Protein AF-A0A1Y1SBB7-F1 (afdb_monomer)

Organism: NCBI:txid1317117

Nearest PDB structures (foldseek):
  7nfu-assembly1_A  TM=7.975E-01  e=2.045E-17  Geobacillus thermoleovorans CCB_US3_UF5
  7nfu-assembly2_B  TM=8.305E-01  e=7.836E-17  Geobacillus thermoleovorans CCB_US3_UF5
  6t1f-assembly2_D  TM=8.561E-01  e=1.496E-16  Caulobacter vibrioides NA1000
  7ng0-assembly1_A-2  TM=4.959E-01  e=1.631E-15  Geobacillus thermoleovorans CCB_US3_UF5
  7bm8-assembly1_B  TM=4.931E-01  e=1.080E-14  Caulobacter vibrioides NA1000

Foldseek 3Di:
DDDDDDDDDPDDQDWDWAFLVQEDEAPPDPDPDDDPVVLQVLLVVCLVPNDPDAFEWEDDDVSHIYGLDDVSNSSSCVVNVHRITTYGYDHDPPLRSLLSNLLVVLLDPPDQLQNNLVSLVCNCPVNVDDLCRSCVSNVHDSVSNVLSVLLPVAAPQLVVCSVVVLDPSLLSSLLSLDDNVCSNVLSVVCSVVVDDSVVSNVVSVVVPPDPPDDPPDPPVVLVVVVVVVLVVLCVQLVFDWDWAAPDSVDTDIDTDDDDPVSVVSSVVSVD

Secondary structure (DSSP, 8-state):
--------------EEEEEGGGEEPPTT---S---HHHHHHHHHHHHHH--SSPEEEEEEETTEEEEEE-HHHHHHHHHTT-SEEEEEE----HHHHHHHHHHHHHTSTT--HHHHHHHHHHHHHTT---HHHHHHHTTS-HHHHHHHHHHTTS-HHHHHHHHTTSS-HHHHHHHTTS-GGGHHHHHHHHHHTT--HHHHHHHHHHHHS-------SSHHHHHHHHHHHHHHHHHHHTSEEEEEESSSS-EEEEEE-SSHHHHHHHHHHH-

pLDDT: mean 80.1, std 15.2, range [33.97, 95.88]

Mean predicted aligned error: 16.63 Å

InterPro domains:
  IPR003115 ParB-like, N-terminal domain [PF02195] (8-106)
  IPR003115 ParB-like, N-terminal domain [SM00470] (16-106)
  IPR004437 ParB/RepB/Spo0J partition protein [TIGR00180] (13-179)
  IPR036086 ParB/Sulfiredoxin superfamily [SSF110849] (16-108)
  IPR041468 ParB/Spo0J, HTH domain [PF17762] (109-208)
  IPR050336 Chromosome-partitioning and nucleoid occlusion protein [PTHR33375] (10-270)
  IPR057240 ParB, C-terminal dimerisation domain [PF23552] (231-271)

Radius of gyration: 33.69 Å; Cα contacts (8 Å, |Δi|>4): 314; chains: 1; bounding box: 88×54×83 Å

Sequence (271 aa):
MLGDVPAQAEADEQVRRLPLDQIQPGRYQPRTEMDEEALQELAASIKSQGVVQPVVVRPLAEDSYELVAGERRWRASRLAGMADIPALVRDLPDQTVLAVGLIENIQREGLNPLDEAQALRRLIDECGLTHEQCAEAVGRSRASVTNLLRLVNLHADVQTLVREGELEMGHARALLGLPVDLQPGAAEKIRAQALNVRQTEALVRQMNAPSAPKAELKTAEIDDRLQIARDRLAERIKAKVVLKPRDEERGSLVIQYTTAAELQAIFERLG

Solvent-accessible surface area (backbone atoms only — not comparable to full-atom values): 15845 Å² total; per-residue (Å²): 138,84,79,83,75,81,89,78,77,92,68,66,87,49,74,41,76,41,51,54,87,34,49,42,82,45,97,83,68,92,72,90,78,73,67,63,64,70,39,50,55,49,10,55,48,33,62,74,73,46,76,87,72,61,29,37,28,24,77,76,53,92,83,30,30,36,39,53,45,49,66,71,60,54,52,18,38,56,74,42,65,50,69,56,42,51,27,34,52,42,93,62,58,71,45,55,42,51,40,53,41,48,44,57,61,60,72,43,86,85,67,51,67,62,60,44,15,50,50,54,46,45,40,31,74,70,47,66,40,51,67,58,57,48,11,60,72,69,75,48,52,48,68,57,49,53,58,33,46,53,55,72,72,48,39,69,69,49,49,50,37,41,72,74,58,76,35,54,72,61,42,56,60,36,44,68,75,46,61,58,88,53,31,53,67,50,48,51,50,37,56,79,66,68,52,51,50,71,56,41,42,50,50,44,51,60,69,66,44,70,86,64,68,76,89,79,76,73,55,67,76,54,46,53,55,51,48,54,52,45,51,54,48,22,63,68,44,71,40,56,63,43,81,45,74,77,54,100,90,44,66,47,79,47,78,55,71,91,44,75,68,52,47,51,54,33,49,69,60,72,108

Structure (mmCIF, N/CA/C/O backbone):
data_AF-A0A1Y1SBB7-F1
#
_entry.id   AF-A0A1Y1SBB7-F1
#
loop_
_atom_site.group_PDB
_atom_site.id
_atom_site.type_symbol
_atom_site.label_atom_id
_atom_site.label_alt_id
_atom_site.label_comp_id
_atom_site.label_asym_id
_atom_site.label_entity_id
_atom_site.label_seq_id
_atom_site.pdbx_PDB_ins_code
_atom_site.Cartn_x
_atom_site.Cartn_y
_atom_site.Cartn_z
_atom_site.occupancy
_atom_site.B_iso_or_equiv
_atom_site.auth_seq_id
_atom_site.auth_comp_id
_atom_site.auth_asym_id
_atom_site.auth_atom_id
_atom_site.pdbx_PDB_model_num
ATOM 1 N N . MET A 1 1 ? -15.098 37.417 1.120 1.00 35.09 1 MET A N 1
ATOM 2 C CA . MET A 1 1 ? -16.124 36.792 1.975 1.00 35.09 1 MET A CA 1
ATOM 3 C C . MET A 1 1 ? -15.800 35.311 2.037 1.00 35.09 1 MET A C 1
ATOM 5 O O . MET A 1 1 ? -16.139 34.588 1.113 1.00 35.09 1 MET A O 1
ATOM 9 N N . LEU A 1 2 ? -14.997 34.913 3.025 1.00 39.56 2 LEU A N 1
ATOM 10 C CA . LEU A 1 2 ? -14.633 33.517 3.275 1.00 39.56 2 LEU A CA 1
ATOM 11 C C . LEU A 1 2 ? -15.683 32.979 4.246 1.00 39.56 2 LEU A C 1
ATOM 13 O O . LEU A 1 2 ? -15.858 33.555 5.315 1.00 39.56 2 LEU A O 1
ATOM 17 N N . GLY A 1 3 ? -16.452 31.993 3.792 1.00 33.97 3 GLY A N 1
ATOM 18 C CA . GLY A 1 3 ? -17.554 31.411 4.546 1.00 33.97 3 GLY A CA 1
ATOM 19 C C . GLY A 1 3 ? -17.052 30.596 5.730 1.00 33.97 3 GLY A C 1
ATOM 20 O O . GLY A 1 3 ? -16.085 29.846 5.599 1.00 33.97 3 GLY A O 1
ATOM 21 N N . ASP A 1 4 ? -17.739 30.780 6.855 1.00 43.56 4 ASP A N 1
ATOM 22 C CA . ASP A 1 4 ? -17.687 29.953 8.055 1.00 43.56 4 ASP A CA 1
ATOM 23 C C . ASP A 1 4 ? -17.671 28.464 7.707 1.00 43.56 4 ASP A C 1
ATOM 25 O O . ASP A 1 4 ? -18.592 27.940 7.075 1.00 43.56 4 ASP A O 1
ATOM 29 N N . VAL A 1 5 ? -16.638 27.775 8.181 1.00 40.03 5 VAL A N 1
ATOM 30 C CA . VAL A 1 5 ? -16.691 26.329 8.382 1.00 40.03 5 VAL A CA 1
ATOM 31 C C . VAL A 1 5 ? -17.414 26.131 9.717 1.00 40.03 5 VAL A C 1
ATOM 33 O O . VAL A 1 5 ? -16.949 26.677 10.720 1.00 40.03 5 VAL A O 1
ATOM 36 N N . PRO A 1 6 ? -18.555 25.423 9.776 1.00 40.53 6 PRO A N 1
ATOM 37 C CA . PRO A 1 6 ? -19.270 25.263 11.029 1.00 40.53 6 PRO A CA 1
ATOM 38 C C . PRO A 1 6 ? -18.415 24.443 11.999 1.00 40.53 6 PRO A C 1
ATOM 40 O O . PRO A 1 6 ? -18.075 23.291 11.736 1.00 40.53 6 PRO A O 1
ATOM 43 N N . ALA A 1 7 ? -18.089 25.055 13.135 1.00 46.66 7 ALA A N 1
ATOM 44 C CA . ALA A 1 7 ? -17.667 24.359 14.336 1.00 46.66 7 ALA A CA 1
ATOM 45 C C . ALA A 1 7 ? -18.816 23.442 14.781 1.00 46.66 7 ALA A C 1
ATOM 47 O O . ALA A 1 7 ? -19.842 23.925 15.261 1.00 46.66 7 ALA A O 1
ATOM 48 N N . GLN A 1 8 ? -18.682 22.131 14.587 1.00 36.28 8 GLN A N 1
ATOM 49 C CA . GLN A 1 8 ? -19.639 21.162 15.114 1.00 36.28 8 GLN A CA 1
ATOM 50 C C . GLN A 1 8 ? -18.932 20.024 15.854 1.00 36.28 8 GLN A C 1
ATOM 52 O O . GLN A 1 8 ? -18.204 19.232 15.266 1.00 36.28 8 GLN A O 1
ATOM 57 N N . ALA A 1 9 ? -19.257 19.993 17.151 1.00 35.66 9 ALA A N 1
ATOM 58 C CA . ALA A 1 9 ? -19.195 18.905 18.120 1.00 35.66 9 ALA A CA 1
ATOM 59 C C . ALA A 1 9 ? -17.808 18.416 18.578 1.00 35.66 9 ALA A C 1
ATOM 61 O O . ALA A 1 9 ? -17.312 17.377 18.152 1.00 35.66 9 ALA A O 1
ATOM 62 N N . GLU A 1 10 ? -17.277 19.087 19.605 1.00 36.16 10 GLU A N 1
ATOM 63 C CA . GLU A 1 10 ? -16.542 18.416 20.686 1.00 36.16 10 GLU A CA 1
ATOM 64 C C . GLU A 1 10 ? -17.502 17.430 21.384 1.00 36.16 10 GLU A C 1
ATOM 66 O O . GLU A 1 10 ? -18.104 17.732 22.413 1.00 36.16 10 GLU A O 1
ATOM 71 N N . ALA A 1 11 ? -17.742 16.267 20.777 1.00 43.78 11 ALA A N 1
ATOM 72 C CA . ALA A 1 11 ? -18.408 15.170 21.461 1.00 43.78 11 ALA A CA 1
ATOM 73 C C . ALA A 1 11 ? -17.429 14.620 22.506 1.00 43.78 11 ALA A C 1
ATOM 75 O O . ALA A 1 11 ? -16.408 14.041 22.143 1.00 43.78 11 ALA A O 1
ATOM 76 N N . ASP A 1 12 ? -17.738 14.880 23.780 1.00 46.00 12 ASP A N 1
ATOM 77 C CA . ASP A 1 12 ? -17.115 14.354 25.001 1.00 46.00 12 ASP A CA 1
ATOM 78 C C . ASP A 1 12 ? -16.175 13.153 24.755 1.00 46.00 12 ASP A C 1
ATOM 80 O O . ASP A 1 12 ? -16.624 12.013 24.609 1.00 46.00 12 ASP A O 1
ATOM 84 N N . GLU A 1 13 ? -14.857 13.382 24.776 1.00 57.31 13 GLU A N 1
ATOM 85 C CA . GLU A 1 13 ? -13.839 12.321 24.825 1.00 57.31 13 GLU A CA 1
ATOM 86 C C . GLU A 1 13 ? -13.813 11.653 26.214 1.00 57.31 13 GLU A C 1
ATOM 88 O O . GLU A 1 13 ? -12.794 11.587 26.901 1.00 57.31 13 GLU A O 1
ATOM 93 N N . GLN A 1 14 ? -14.963 11.164 26.672 1.00 73.00 14 GLN A N 1
ATOM 94 C CA . GLN A 1 14 ? -15.086 10.498 27.958 1.00 73.00 14 GLN A CA 1
ATOM 95 C C . GLN A 1 14 ? -14.746 9.019 27.813 1.00 73.00 14 GLN A C 1
ATOM 97 O O . GLN A 1 14 ? -15.431 8.253 27.131 1.00 73.00 14 GLN A O 1
ATOM 102 N N . VAL A 1 15 ? -13.698 8.598 28.518 1.00 84.19 15 VAL A N 1
ATOM 103 C CA . VAL A 1 15 ? -13.414 7.180 28.736 1.00 84.19 15 VAL A CA 1
ATOM 104 C C . VAL A 1 15 ? -14.499 6.613 29.654 1.00 84.19 15 VAL A C 1
ATOM 106 O O . VAL A 1 15 ? -14.629 7.022 30.807 1.00 84.19 15 VAL A O 1
ATOM 109 N N . ARG A 1 16 ? -15.278 5.658 29.146 1.00 90.38 16 ARG A N 1
ATOM 110 C CA . ARG A 1 16 ? -16.325 4.934 29.877 1.00 90.38 16 ARG A CA 1
ATOM 111 C C . ARG A 1 16 ? -15.948 3.466 29.993 1.00 90.38 16 ARG A C 1
ATOM 113 O O . ARG A 1 16 ? -15.270 2.921 29.131 1.00 90.38 16 ARG A O 1
ATOM 120 N N . ARG A 1 17 ? -16.374 2.802 31.063 1.00 91.38 17 ARG A N 1
ATOM 121 C CA . ARG A 1 17 ? -16.235 1.344 31.186 1.00 91.38 17 ARG A CA 1
ATOM 122 C C . ARG A 1 17 ? -17.486 0.711 30.598 1.00 91.38 17 ARG A C 1
ATOM 124 O O . ARG A 1 17 ? -18.579 0.976 31.086 1.00 91.38 17 ARG A O 1
ATOM 131 N N . LEU A 1 18 ? -17.315 -0.064 29.533 1.00 91.25 18 LEU A N 1
ATOM 132 C CA . LEU A 1 18 ? -18.414 -0.705 28.820 1.00 91.25 18 LEU A CA 1
ATOM 133 C C . LEU A 1 18 ? -18.363 -2.221 29.027 1.00 91.25 18 LEU A C 1
ATOM 135 O O . LEU A 1 18 ? -17.269 -2.794 28.942 1.00 91.25 18 LEU A O 1
ATOM 139 N N . PRO A 1 19 ? -19.507 -2.884 29.275 1.00 93.00 19 PRO A N 1
ATOM 140 C CA . PRO A 1 19 ? -19.591 -4.337 29.271 1.00 93.00 19 PRO A CA 1
ATOM 141 C C . PRO A 1 19 ? -19.083 -4.912 27.948 1.00 93.00 19 PRO A C 1
ATOM 143 O O . PRO A 1 19 ? -19.431 -4.421 26.873 1.00 93.00 19 PRO A O 1
ATOM 146 N N . LEU A 1 20 ? -18.288 -5.981 28.011 1.00 89.69 20 LEU A N 1
ATOM 147 C CA . LEU A 1 20 ? -17.738 -6.600 26.797 1.00 89.69 20 LEU A CA 1
ATOM 148 C C . LEU A 1 20 ? -18.823 -7.133 25.855 1.00 89.69 20 LEU A C 1
ATOM 150 O O . LEU A 1 20 ? -18.595 -7.184 24.649 1.00 89.69 20 LEU A O 1
ATOM 154 N N . ASP A 1 21 ? -19.986 -7.501 26.394 1.00 89.56 21 ASP A N 1
ATOM 155 C CA . ASP A 1 21 ? -21.113 -8.051 25.634 1.00 89.56 21 ASP A CA 1
ATOM 156 C C . ASP A 1 21 ? -21.900 -6.990 24.856 1.00 89.56 21 ASP A C 1
ATOM 158 O O . ASP A 1 21 ? -22.640 -7.329 23.937 1.00 89.56 21 ASP A O 1
ATOM 162 N N . GLN A 1 22 ? -21.708 -5.709 25.183 1.00 91.00 22 GLN A N 1
ATOM 163 C CA . GLN A 1 22 ? -22.279 -4.586 24.437 1.00 91.00 22 GLN A CA 1
ATOM 164 C C . GLN A 1 22 ? -21.398 -4.156 23.255 1.00 91.00 22 GLN A C 1
ATOM 166 O O . GLN A 1 22 ? -21.822 -3.339 22.439 1.00 91.00 22 GLN A O 1
ATOM 171 N N . ILE A 1 23 ? -20.171 -4.683 23.153 1.00 89.50 23 ILE A N 1
ATOM 172 C CA . ILE A 1 23 ? -19.207 -4.332 22.107 1.00 89.50 23 ILE A CA 1
ATOM 173 C C . ILE A 1 23 ? -19.151 -5.457 21.075 1.00 89.50 23 ILE A C 1
ATOM 175 O O . ILE A 1 23 ? -18.755 -6.582 21.385 1.00 89.50 23 ILE A O 1
ATOM 179 N N . GLN A 1 24 ? -19.480 -5.132 19.828 1.00 87.31 24 GLN A N 1
ATOM 180 C CA . GLN A 1 24 ? -19.329 -6.037 18.693 1.00 87.31 24 GLN A CA 1
ATOM 181 C C . GLN A 1 24 ? -18.073 -5.714 17.867 1.00 87.31 24 GLN A C 1
ATOM 183 O O . GLN A 1 24 ? -17.687 -4.544 17.764 1.00 87.31 24 GLN A O 1
ATOM 188 N N . PRO A 1 25 ? -17.423 -6.727 17.266 1.00 82.25 25 PRO A N 1
ATOM 189 C CA . PRO A 1 25 ? -16.260 -6.512 16.413 1.00 82.25 25 PRO A CA 1
ATOM 190 C C . PRO A 1 25 ? -16.637 -5.700 15.169 1.00 82.25 25 PRO A C 1
ATOM 192 O O . PRO A 1 25 ? -17.723 -5.861 14.609 1.00 82.25 25 PRO A O 1
ATOM 195 N N . GLY A 1 26 ? -15.722 -4.835 14.731 1.00 73.75 26 GLY A N 1
ATOM 196 C CA . GLY A 1 26 ? -15.927 -3.995 13.555 1.00 73.75 26 GLY A CA 1
ATOM 197 C C . GLY A 1 26 ? -16.027 -4.805 12.260 1.00 73.75 26 GLY A C 1
ATOM 198 O O . GLY A 1 26 ? -15.325 -5.801 12.070 1.00 73.75 26 GLY A O 1
ATOM 199 N N . ARG A 1 27 ? -16.868 -4.342 11.328 1.00 63.91 27 ARG A N 1
ATOM 200 C CA . ARG A 1 27 ? -17.178 -5.049 10.065 1.00 63.91 27 ARG A CA 1
ATOM 201 C C . ARG A 1 27 ? -15.986 -5.193 9.097 1.00 63.91 27 ARG A C 1
ATOM 203 O O . ARG A 1 27 ? -16.053 -5.986 8.162 1.00 63.91 27 ARG A O 1
ATOM 210 N N . TYR A 1 28 ? -14.898 -4.449 9.317 1.00 55.97 28 TYR A N 1
ATOM 211 C CA . TYR A 1 28 ? -13.777 -4.280 8.378 1.00 55.97 28 TYR A CA 1
ATOM 212 C C . TYR A 1 28 ? -12.409 -4.705 8.932 1.00 55.97 28 TYR A C 1
ATOM 214 O O . TYR A 1 28 ? -11.399 -4.059 8.657 1.00 55.97 28 TYR A O 1
ATOM 222 N N . GLN A 1 29 ? -12.340 -5.791 9.704 1.00 53.28 29 GLN A N 1
ATOM 223 C CA . GLN A 1 29 ? -11.069 -6.267 10.262 1.00 53.28 29 GLN A CA 1
ATOM 224 C C . GLN A 1 29 ? -10.735 -7.691 9.791 1.00 53.28 29 GLN A C 1
ATOM 226 O O . GLN A 1 29 ? -11.108 -8.667 10.446 1.00 53.28 29 GLN A O 1
ATOM 231 N N . PRO A 1 30 ? -10.018 -7.840 8.659 1.00 47.09 30 PRO A N 1
ATOM 232 C CA . PRO A 1 30 ? -9.582 -9.133 8.157 1.00 47.09 30 PRO A CA 1
ATOM 233 C C . PRO A 1 30 ? -8.386 -9.599 8.989 1.00 47.09 30 PRO A C 1
ATOM 235 O O . PRO A 1 30 ? -7.230 -9.347 8.660 1.00 47.09 30 PRO A O 1
ATOM 238 N N . ARG A 1 31 ? -8.644 -10.245 10.122 1.00 56.34 31 ARG A N 1
ATOM 239 C CA . ARG A 1 31 ? -7.612 -11.012 10.821 1.00 56.34 31 ARG A CA 1
ATOM 240 C C . ARG A 1 31 ? -7.855 -12.481 10.585 1.00 56.34 31 ARG A C 1
ATOM 242 O O . ARG A 1 31 ? -8.685 -13.082 11.258 1.00 56.34 31 ARG A O 1
ATOM 249 N N . THR A 1 32 ? -7.117 -13.023 9.627 1.00 48.56 32 THR A N 1
ATOM 250 C CA . THR A 1 32 ? -7.138 -14.455 9.338 1.00 48.56 32 THR A CA 1
ATOM 251 C C . THR A 1 32 ? -6.160 -15.220 10.228 1.00 48.56 32 THR A C 1
ATOM 253 O O . THR A 1 32 ? -6.435 -16.367 10.539 1.00 48.56 32 THR A O 1
ATOM 256 N N . GLU A 1 33 ? -5.097 -14.597 10.750 1.00 51.91 33 GLU A N 1
ATOM 257 C CA . GLU A 1 33 ? -4.168 -15.265 11.672 1.00 51.91 33 GLU A CA 1
ATOM 258 C C . GLU A 1 33 ? -3.696 -14.275 12.745 1.00 51.91 33 GLU A C 1
ATOM 260 O O . GLU A 1 33 ? -2.944 -13.336 12.485 1.00 51.91 33 GLU A O 1
ATOM 265 N N . MET A 1 34 ? -4.220 -14.422 13.962 1.00 62.31 34 MET A N 1
ATOM 266 C CA . MET A 1 34 ? -3.624 -13.806 15.143 1.00 62.31 34 MET A CA 1
ATOM 267 C C . MET A 1 34 ? -2.727 -14.842 15.795 1.00 62.31 34 MET A C 1
ATOM 269 O O . MET A 1 34 ? -3.156 -15.971 15.993 1.00 62.31 34 MET A O 1
ATOM 273 N N . ASP A 1 35 ? -1.518 -14.432 16.160 1.00 71.25 35 ASP A N 1
ATOM 274 C CA . ASP A 1 35 ? -0.647 -15.225 17.017 1.00 71.25 35 ASP A CA 1
ATOM 275 C C . ASP A 1 35 ? -1.328 -15.441 18.381 1.00 71.25 35 ASP A C 1
ATOM 277 O O . ASP A 1 35 ? -1.515 -14.497 19.163 1.00 71.25 35 ASP A O 1
ATOM 281 N N . GLU A 1 36 ? -1.774 -16.677 18.605 1.00 79.25 36 GLU A N 1
ATOM 282 C CA . GLU A 1 36 ? -2.506 -17.124 19.789 1.00 79.25 36 GLU A CA 1
ATOM 283 C C . GLU A 1 36 ? -1.653 -16.958 21.059 1.00 79.25 36 GLU A C 1
ATOM 285 O O . GLU A 1 36 ? -2.173 -16.604 22.118 1.00 79.25 36 GLU A O 1
ATOM 290 N N . GLU A 1 37 ? -0.333 -17.131 20.947 1.00 82.88 37 GLU A N 1
ATOM 291 C CA . GLU A 1 37 ? 0.609 -17.072 22.067 1.00 82.88 37 GLU A CA 1
ATOM 292 C C . GLU A 1 37 ? 0.742 -15.626 22.573 1.00 82.88 37 GLU A C 1
ATOM 294 O O . GLU A 1 37 ? 0.481 -15.331 23.744 1.00 82.88 37 GLU A O 1
ATOM 299 N N . ALA A 1 38 ? 0.967 -14.681 21.655 1.00 81.75 38 ALA A N 1
ATOM 300 C CA . ALA A 1 38 ? 1.007 -13.248 21.959 1.00 81.75 38 ALA A CA 1
ATOM 301 C C . ALA A 1 38 ? -0.341 -12.688 22.462 1.00 81.75 38 ALA A C 1
ATOM 303 O O . ALA A 1 38 ? -0.396 -11.619 23.084 1.00 81.75 38 ALA A O 1
ATOM 3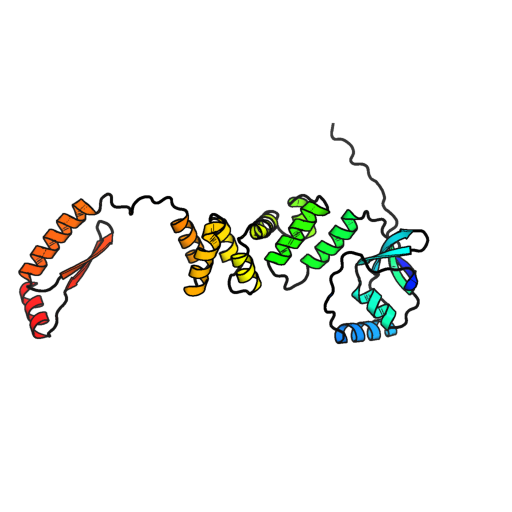04 N N . LEU A 1 39 ? -1.457 -13.356 22.153 1.00 85.00 39 LEU A N 1
ATOM 305 C CA . LEU A 1 39 ? -2.773 -12.994 22.677 1.00 85.00 39 LEU A CA 1
ATOM 306 C C . LEU A 1 39 ? -2.959 -13.483 24.122 1.00 85.00 39 LEU A C 1
ATOM 308 O O . LEU A 1 39 ? -3.500 -12.735 24.941 1.00 85.00 39 LEU A O 1
ATOM 312 N N . GLN A 1 40 ? -2.486 -14.691 24.448 1.00 86.94 40 GLN A N 1
ATOM 313 C CA . GLN A 1 40 ? -2.526 -15.228 25.810 1.00 86.94 40 GLN A CA 1
ATOM 314 C C . GLN A 1 40 ? -1.645 -14.434 26.777 1.00 86.94 40 GLN A C 1
ATOM 316 O O . GLN A 1 40 ? -2.091 -14.122 27.884 1.00 86.94 40 GLN A O 1
ATOM 321 N N . GLU A 1 41 ? -0.444 -14.027 26.359 1.00 87.50 41 GLU A N 1
ATOM 322 C CA . GLU A 1 41 ? 0.419 -13.155 27.168 1.00 87.50 41 GLU A CA 1
ATOM 323 C C . GLU A 1 41 ? -0.269 -11.823 27.499 1.00 87.50 41 GLU A C 1
ATOM 325 O O . GLU A 1 41 ? -0.278 -11.374 28.650 1.00 87.50 41 GLU A O 1
ATOM 330 N N . LEU A 1 42 ? -0.916 -11.207 26.501 1.00 86.19 42 LEU A N 1
ATOM 331 C CA . LEU A 1 42 ? -1.659 -9.966 26.701 1.00 86.19 42 LEU A CA 1
ATOM 332 C C . LEU A 1 42 ? -2.852 -10.168 27.646 1.00 86.19 42 LEU A C 1
ATOM 334 O O . LEU A 1 42 ? -3.111 -9.310 28.487 1.00 86.19 42 LEU A O 1
ATOM 338 N N . ALA A 1 43 ? -3.562 -11.294 27.544 1.00 90.19 43 ALA A N 1
ATOM 339 C CA . ALA A 1 43 ? -4.663 -11.623 28.446 1.00 90.19 43 ALA A CA 1
ATOM 340 C C . ALA A 1 43 ? -4.179 -11.803 29.896 1.00 90.19 43 ALA A C 1
ATOM 342 O O . ALA A 1 43 ? -4.800 -11.275 30.820 1.00 90.19 43 ALA A O 1
ATOM 343 N N . ALA A 1 44 ? -3.045 -12.480 30.105 1.00 89.38 44 ALA A N 1
ATOM 344 C CA . ALA A 1 44 ? -2.431 -12.626 31.424 1.00 89.38 44 ALA A CA 1
ATOM 345 C C . ALA A 1 44 ? -2.035 -11.264 32.021 1.00 89.38 44 ALA A C 1
ATOM 347 O O . ALA A 1 44 ? -2.336 -10.982 33.184 1.00 89.38 44 ALA A O 1
ATOM 348 N N . SER A 1 45 ? -1.442 -10.387 31.204 1.00 90.31 45 SER A N 1
ATOM 349 C CA . SER A 1 45 ? -1.108 -9.015 31.599 1.00 90.31 45 SER A CA 1
ATOM 350 C C . SER A 1 45 ? -2.356 -8.213 31.991 1.00 90.31 45 SER A C 1
ATOM 352 O O . SER A 1 45 ? -2.426 -7.695 33.109 1.00 90.31 45 SER A O 1
ATOM 354 N N . ILE A 1 46 ? -3.394 -8.210 31.145 1.00 90.50 46 ILE A N 1
ATOM 355 C CA . ILE A 1 46 ? -4.668 -7.517 31.402 1.00 90.50 46 ILE A CA 1
ATOM 356 C C . ILE A 1 46 ? -5.346 -8.030 32.673 1.00 90.50 46 ILE A C 1
ATOM 358 O O . ILE A 1 46 ? -5.891 -7.238 33.435 1.00 90.50 46 ILE A O 1
ATOM 362 N N . LYS A 1 47 ? -5.284 -9.334 32.950 1.00 89.50 47 LYS A N 1
ATOM 363 C CA . LYS A 1 47 ? -5.843 -9.903 34.182 1.00 89.50 47 LYS A CA 1
ATOM 364 C C . LYS A 1 47 ? -5.162 -9.359 35.442 1.00 89.50 47 LYS A C 1
ATOM 366 O O . LYS A 1 47 ? -5.805 -9.246 36.481 1.00 89.50 47 LYS A O 1
ATOM 371 N N . SER A 1 48 ? -3.870 -9.039 35.356 1.00 86.62 48 SER A N 1
ATOM 372 C CA . SER A 1 48 ? -3.068 -8.562 36.489 1.00 86.62 48 SER A CA 1
ATOM 373 C C . SER A 1 48 ? -3.099 -7.042 36.684 1.00 86.62 48 SER A C 1
ATOM 375 O O . SER A 1 48 ? -3.114 -6.578 37.821 1.00 86.62 48 SER A O 1
ATOM 377 N N . GLN A 1 49 ? -3.113 -6.266 35.596 1.00 86.12 49 GLN A N 1
ATOM 378 C CA . GLN A 1 49 ? -2.951 -4.804 35.624 1.00 86.12 49 GLN A CA 1
ATOM 379 C C . GLN A 1 49 ? -4.165 -4.044 35.073 1.00 86.12 49 GLN A C 1
ATOM 381 O O . GLN A 1 49 ? -4.216 -2.818 35.143 1.00 86.12 49 GLN A O 1
ATOM 386 N N . GLY A 1 50 ? -5.155 -4.756 34.535 1.00 85.94 50 GLY A N 1
ATOM 387 C CA . GLY A 1 50 ? -6.246 -4.163 33.776 1.00 85.94 50 GLY A CA 1
ATOM 388 C C . GLY A 1 50 ? -5.800 -3.684 32.393 1.00 85.94 50 GLY A C 1
ATOM 389 O O . GLY A 1 50 ? -4.672 -3.887 31.944 1.00 85.94 50 GLY A O 1
ATOM 390 N N . VAL A 1 51 ? -6.723 -3.043 31.681 1.00 87.56 51 VAL A N 1
ATOM 391 C CA . VAL A 1 51 ? -6.451 -2.477 30.358 1.00 87.56 51 VAL A CA 1
ATOM 392 C C . VAL A 1 51 ? -5.951 -1.044 30.516 1.00 87.56 51 VAL A C 1
ATOM 394 O O . VAL A 1 51 ? -6.708 -0.164 30.911 1.00 87.56 51 VAL A O 1
ATOM 397 N N . VAL A 1 52 ? -4.680 -0.811 30.182 1.00 83.25 52 VAL A N 1
ATOM 398 C CA . VAL A 1 52 ? -4.023 0.499 30.348 1.00 83.25 52 VAL A CA 1
ATOM 399 C C . VAL A 1 52 ? -4.488 1.522 29.307 1.00 83.25 52 VAL A C 1
ATOM 401 O O . VAL A 1 52 ? -4.752 2.671 29.645 1.00 83.25 52 VAL A O 1
ATOM 404 N N . GLN A 1 53 ? -4.600 1.120 28.037 1.00 82.56 53 GLN A N 1
ATOM 405 C CA . GLN A 1 53 ? -5.096 1.994 26.969 1.00 82.56 53 GLN A CA 1
ATOM 406 C C . GLN A 1 53 ? -6.547 1.654 26.618 1.00 82.56 53 GLN A C 1
ATOM 408 O O . GLN A 1 53 ? -6.807 0.501 26.251 1.00 82.56 53 GLN A O 1
ATOM 413 N N . PRO A 1 54 ? -7.472 2.631 26.628 1.00 88.88 54 PRO A N 1
ATOM 414 C CA . PRO A 1 54 ? -8.867 2.394 26.280 1.00 88.88 54 PRO A CA 1
ATOM 415 C C . PRO A 1 54 ? -9.027 1.988 24.811 1.00 88.88 54 PRO A C 1
ATOM 417 O O . PRO A 1 54 ? -8.266 2.420 23.938 1.00 88.88 54 PRO A O 1
ATOM 420 N N . VAL A 1 55 ? -10.009 1.132 24.534 1.00 89.81 55 VAL A N 1
ATOM 421 C CA . VAL A 1 55 ? -10.415 0.802 23.157 1.00 89.81 55 VAL A CA 1
ATOM 422 C C . VAL A 1 55 ? -11.245 1.937 22.561 1.00 89.81 55 VAL A C 1
ATOM 424 O O . VAL A 1 55 ? -11.833 2.711 23.305 1.00 89.81 55 VAL A O 1
ATOM 427 N N . VAL A 1 56 ? -11.301 2.064 21.236 1.00 88.06 56 VAL A N 1
ATOM 428 C CA . VAL A 1 56 ? -12.150 3.080 20.591 1.00 88.06 56 VAL A CA 1
ATOM 429 C C . VAL A 1 56 ? -13.395 2.393 20.066 1.00 88.06 56 VAL A C 1
ATOM 431 O O . VAL A 1 56 ? -13.291 1.421 19.314 1.00 88.06 56 VAL A O 1
ATOM 434 N N . VAL A 1 57 ? -14.559 2.898 20.460 1.00 89.12 57 VAL A N 1
ATOM 435 C CA . VAL A 1 57 ? -15.855 2.378 20.029 1.00 89.12 57 VAL A CA 1
ATOM 436 C C . VAL A 1 57 ? -16.742 3.502 19.519 1.00 89.12 57 VAL A C 1
ATOM 438 O O . VAL A 1 57 ? -16.569 4.659 19.904 1.00 89.12 57 VAL A O 1
ATOM 441 N N . ARG A 1 58 ? -17.729 3.150 18.700 1.00 86.44 58 ARG A N 1
ATOM 442 C CA . ARG A 1 58 ? -18.817 4.054 18.325 1.00 86.44 58 ARG A CA 1
ATOM 443 C C . ARG A 1 58 ? -20.177 3.494 18.735 1.00 86.44 58 ARG A C 1
ATOM 445 O O . ARG A 1 58 ? -20.328 2.272 18.749 1.00 86.44 58 ARG A O 1
ATOM 452 N N . PRO A 1 59 ? -21.159 4.341 19.070 1.00 87.94 59 PRO A N 1
ATOM 453 C CA . PRO A 1 59 ? -22.522 3.885 19.317 1.00 87.94 59 PRO A CA 1
ATOM 454 C C . PRO A 1 59 ? -23.177 3.404 18.010 1.00 87.94 59 PRO A C 1
ATOM 456 O O . PRO A 1 59 ? -22.993 4.014 16.960 1.00 87.94 59 PRO A O 1
ATOM 459 N N . LEU A 1 60 ? -23.936 2.309 18.073 1.00 84.00 60 LEU A N 1
ATOM 460 C CA . LEU A 1 60 ? -24.773 1.808 16.971 1.00 84.00 60 LEU A CA 1
ATOM 461 C C . LEU A 1 60 ? -26.263 1.949 17.278 1.00 84.00 60 LEU A C 1
ATOM 463 O O . LEU A 1 60 ? -27.046 2.373 16.432 1.00 84.00 60 LEU A O 1
ATOM 467 N N . ALA A 1 61 ? -26.645 1.567 18.491 1.00 81.94 61 ALA A N 1
ATOM 468 C CA . ALA A 1 61 ? -27.994 1.647 19.029 1.00 81.94 61 ALA A CA 1
ATOM 469 C C . ALA A 1 61 ? -27.901 1.849 20.548 1.00 81.94 61 ALA A C 1
ATOM 471 O O . ALA A 1 61 ? -26.802 1.932 21.103 1.00 81.94 61 ALA A O 1
ATOM 472 N N . GLU A 1 62 ? -29.045 1.926 21.222 1.00 82.12 62 GLU A N 1
ATOM 473 C CA . GLU A 1 62 ? -29.096 1.972 22.685 1.00 82.12 62 GLU A CA 1
ATOM 474 C C . GLU A 1 62 ? -28.345 0.760 23.271 1.00 82.12 62 GLU A C 1
ATOM 476 O O . GLU A 1 62 ? -28.602 -0.381 22.886 1.00 82.12 62 GLU A O 1
ATOM 481 N N . ASP A 1 63 ? -27.349 1.024 24.123 1.00 83.75 63 ASP A N 1
ATOM 482 C CA . ASP A 1 63 ? -26.460 0.030 24.748 1.00 83.75 63 ASP A CA 1
ATOM 483 C C . ASP A 1 63 ? -25.717 -0.927 23.788 1.00 83.75 63 ASP A C 1
ATOM 485 O O . ASP A 1 63 ? -25.306 -2.020 24.185 1.00 83.75 63 ASP A O 1
ATOM 489 N N . SER A 1 64 ? -25.501 -0.529 22.528 1.00 88.56 64 SER A N 1
ATOM 490 C CA . SER A 1 64 ? -24.740 -1.316 21.550 1.00 88.56 64 SER A CA 1
ATOM 491 C C . SER A 1 64 ? -23.650 -0.491 20.874 1.00 88.56 64 SER A C 1
ATOM 493 O O . SER A 1 64 ? -23.901 0.603 20.361 1.00 88.56 64 SER A O 1
ATOM 495 N N . TYR A 1 65 ? -22.434 -1.041 20.843 1.00 90.06 65 TYR A N 1
ATOM 496 C CA . TYR A 1 65 ? -21.235 -0.359 20.374 1.00 90.06 65 TYR A CA 1
ATOM 497 C C . TYR A 1 65 ? -20.465 -1.184 19.343 1.00 90.06 65 TYR A C 1
ATOM 499 O O . TYR A 1 65 ? -20.268 -2.385 19.513 1.00 90.06 65 TYR A O 1
ATOM 507 N N . GLU A 1 66 ? -19.948 -0.530 18.305 1.00 88.12 66 GLU A N 1
ATOM 508 C CA . GLU A 1 66 ? -19.006 -1.140 17.364 1.00 88.12 66 GLU A CA 1
ATOM 509 C C . GLU A 1 66 ? -17.569 -0.823 17.757 1.00 88.12 66 GLU A C 1
ATOM 511 O O . GLU A 1 66 ? -17.221 0.337 17.997 1.00 88.12 66 GLU A O 1
ATOM 516 N N . LEU A 1 67 ? -16.713 -1.843 17.768 1.00 87.62 67 LEU A N 1
ATOM 517 C CA . LEU A 1 67 ? -15.285 -1.661 17.958 1.00 87.62 67 LEU A CA 1
ATOM 518 C C . LEU A 1 67 ? -14.645 -1.047 16.708 1.00 87.62 67 LEU A C 1
ATOM 520 O O . LEU A 1 67 ? -14.569 -1.674 15.652 1.00 87.62 67 LEU A O 1
ATOM 524 N N . VAL A 1 68 ? -14.119 0.167 16.862 1.00 83.44 68 VAL A N 1
ATOM 525 C CA . VAL A 1 68 ? -13.390 0.890 15.811 1.00 83.44 68 VAL A CA 1
ATOM 526 C C . VAL A 1 68 ? -11.912 0.511 15.838 1.00 83.44 68 VAL A C 1
ATOM 528 O O . VAL A 1 68 ? -11.334 0.205 14.800 1.00 83.44 68 VAL A O 1
ATOM 531 N N . ALA A 1 69 ? -11.300 0.490 17.028 1.00 81.31 69 ALA A N 1
ATOM 532 C CA . ALA A 1 69 ? -9.885 0.167 17.198 1.00 81.31 69 ALA A CA 1
ATOM 533 C C . ALA A 1 69 ? -9.609 -0.556 18.524 1.00 81.31 69 ALA A C 1
ATOM 535 O O . ALA A 1 69 ? -10.238 -0.286 19.550 1.00 81.31 69 ALA A O 1
ATOM 536 N N . GLY A 1 70 ? -8.597 -1.430 18.523 1.00 85.56 70 GLY A N 1
ATOM 537 C CA . GLY A 1 70 ? -8.149 -2.143 19.725 1.00 85.56 70 GLY A CA 1
ATOM 538 C C . GLY A 1 70 ? -8.619 -3.597 19.849 1.00 85.56 70 GLY A C 1
ATOM 539 O O . GLY A 1 70 ? -8.667 -4.115 20.961 1.00 85.56 70 GLY A O 1
ATOM 540 N N . GLU A 1 71 ? -8.882 -4.290 18.737 1.00 85.88 71 GLU A N 1
ATOM 541 C CA . GLU A 1 71 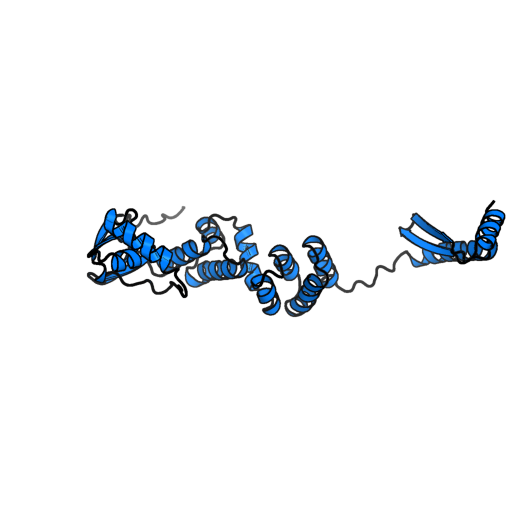? -9.344 -5.696 18.693 1.00 85.88 71 GLU A CA 1
ATOM 542 C C . GLU A 1 71 ? -8.513 -6.655 19.555 1.00 85.88 71 GLU A C 1
ATOM 544 O O . GLU A 1 71 ? -9.068 -7.493 20.262 1.00 85.88 71 GLU A O 1
ATOM 549 N N . ARG A 1 72 ? -7.177 -6.504 19.577 1.00 86.12 72 ARG A N 1
ATOM 550 C CA . ARG A 1 72 ? -6.306 -7.321 20.453 1.00 86.12 72 ARG A CA 1
ATOM 551 C C . ARG A 1 72 ? -6.690 -7.180 21.926 1.00 86.12 72 ARG A C 1
ATOM 553 O O . ARG A 1 72 ? -6.740 -8.176 22.634 1.00 86.12 72 ARG A O 1
ATOM 560 N N . ARG A 1 73 ? -6.949 -5.950 22.380 1.00 89.38 73 ARG A N 1
ATOM 561 C CA . ARG A 1 73 ? -7.280 -5.630 23.776 1.00 89.38 73 ARG A CA 1
ATOM 562 C C . ARG A 1 73 ? -8.688 -6.087 24.133 1.00 89.38 73 ARG A C 1
ATOM 564 O O . ARG A 1 73 ? -8.880 -6.595 25.233 1.00 89.38 73 ARG A O 1
ATOM 571 N N . TRP A 1 74 ? -9.644 -5.965 23.212 1.00 90.19 74 TRP A N 1
ATOM 572 C CA . TRP A 1 74 ? -10.999 -6.485 23.404 1.00 90.19 74 TRP A CA 1
ATOM 573 C C . TRP A 1 74 ? -11.005 -8.020 23.511 1.00 90.19 74 TRP A C 1
ATOM 575 O O . TRP A 1 74 ? -11.510 -8.560 24.496 1.00 90.19 74 TRP A O 1
ATOM 585 N N . ARG A 1 75 ? -10.340 -8.730 22.585 1.00 88.12 75 ARG A N 1
ATOM 586 C CA . ARG A 1 75 ? -10.209 -10.199 22.648 1.00 88.12 75 ARG A CA 1
ATOM 587 C C . ARG A 1 75 ? -9.454 -10.673 23.886 1.00 88.12 75 ARG A C 1
ATOM 589 O O . ARG A 1 75 ? -9.919 -11.577 24.570 1.00 88.12 75 ARG A O 1
ATOM 596 N N . ALA A 1 76 ? -8.319 -10.049 24.200 1.00 89.06 76 ALA A N 1
ATOM 597 C CA . ALA A 1 76 ? -7.535 -10.400 25.381 1.00 89.06 76 ALA A CA 1
ATOM 598 C C . ALA A 1 76 ? -8.306 -10.133 26.685 1.00 89.06 76 ALA A C 1
ATOM 600 O O . ALA A 1 76 ? -8.216 -10.933 27.608 1.00 89.06 76 ALA A O 1
ATOM 601 N N . SER A 1 77 ? -9.124 -9.075 26.750 1.00 91.00 77 SER A N 1
ATOM 602 C CA . SER A 1 77 ? -10.029 -8.827 27.885 1.00 91.00 77 SER A CA 1
ATOM 603 C C . SER A 1 77 ? -11.097 -9.910 28.035 1.00 91.00 77 SER A C 1
ATOM 605 O O . SER A 1 77 ? -11.366 -10.338 29.157 1.00 91.00 77 SER A O 1
ATOM 607 N N . ARG A 1 78 ? -11.665 -10.402 26.921 1.00 88.88 78 ARG A N 1
ATOM 608 C CA . ARG A 1 78 ? -12.589 -11.549 26.942 1.00 88.88 78 ARG A CA 1
ATOM 609 C C . ARG A 1 78 ? -11.901 -12.823 27.431 1.00 88.88 78 ARG A C 1
ATOM 611 O O . ARG A 1 78 ? -12.439 -13.500 28.299 1.00 88.88 78 ARG A O 1
ATOM 618 N N . LEU A 1 79 ? -10.696 -13.113 26.939 1.00 88.62 79 LEU A N 1
ATOM 619 C CA . LEU A 1 79 ? -9.895 -14.261 27.385 1.00 88.62 79 LEU A CA 1
ATOM 620 C C . LEU A 1 79 ? -9.480 -14.156 28.860 1.00 88.62 79 LEU A C 1
ATOM 622 O O . LEU A 1 79 ? -9.455 -15.156 29.571 1.00 88.62 79 LEU A O 1
ATOM 626 N N . ALA A 1 80 ? -9.193 -12.944 29.338 1.00 89.31 80 ALA A N 1
ATOM 627 C CA . ALA A 1 80 ? -8.872 -12.672 30.735 1.00 89.31 80 ALA A CA 1
ATOM 628 C C . ALA A 1 80 ? -10.082 -12.819 31.681 1.00 89.31 80 ALA A C 1
ATOM 630 O O . ALA A 1 80 ? -9.890 -12.853 32.899 1.00 89.31 80 ALA A O 1
ATOM 631 N N . GLY A 1 81 ? -11.306 -12.924 31.143 1.00 90.12 81 GLY A N 1
ATOM 632 C CA . GLY A 1 81 ? -12.548 -13.027 31.912 1.00 90.12 81 GLY A CA 1
ATOM 633 C C . GLY A 1 81 ? -13.010 -11.699 32.519 1.00 90.12 81 GLY A C 1
ATOM 634 O O . GLY A 1 81 ? -13.663 -11.700 33.560 1.00 90.12 81 GLY A O 1
ATOM 635 N N . MET A 1 82 ? -12.642 -10.567 31.913 1.00 89.62 82 MET A N 1
ATOM 636 C CA . MET A 1 82 ? -13.085 -9.244 32.361 1.00 89.62 82 MET A CA 1
ATOM 637 C C . MET A 1 82 ? -14.588 -9.072 32.089 1.00 89.62 82 MET A C 1
ATOM 639 O O . MET A 1 82 ? -15.087 -9.551 31.077 1.00 89.62 82 MET A O 1
ATOM 643 N N . ALA A 1 83 ? -15.315 -8.376 32.966 1.00 91.12 83 ALA A N 1
ATOM 644 C CA . ALA A 1 83 ? -16.727 -8.046 32.725 1.00 91.12 83 ALA A CA 1
ATOM 645 C C . ALA A 1 83 ? -16.879 -6.822 31.804 1.00 91.12 83 ALA A C 1
ATOM 647 O O . ALA A 1 83 ? -17.773 -6.755 30.961 1.00 91.12 83 ALA A O 1
ATOM 648 N N . ASP A 1 84 ? -15.978 -5.854 31.958 1.00 92.12 84 ASP A N 1
ATOM 649 C CA . ASP A 1 84 ? -16.007 -4.555 31.305 1.00 92.12 84 ASP A CA 1
ATOM 650 C C . ASP A 1 84 ? -14.606 -4.113 30.852 1.00 92.12 84 ASP A C 1
ATOM 652 O O . ASP A 1 84 ? -13.572 -4.542 31.373 1.00 92.12 84 ASP A O 1
ATOM 656 N N . ILE A 1 85 ? -14.568 -3.223 29.862 1.00 93.44 85 ILE A N 1
ATOM 657 C CA . ILE A 1 85 ? -13.337 -2.677 29.288 1.00 93.44 85 ILE A CA 1
ATOM 658 C C . ILE A 1 85 ? -13.418 -1.146 29.229 1.00 93.44 85 ILE A C 1
ATOM 660 O O . ILE A 1 85 ? -14.476 -0.606 28.896 1.00 93.44 85 ILE A O 1
ATOM 664 N N . PRO A 1 86 ? -12.343 -0.408 29.568 1.00 93.12 86 PRO A N 1
ATOM 665 C CA . PRO A 1 86 ? -12.297 1.027 29.322 1.00 93.12 86 PRO A CA 1
ATOM 666 C C . PRO A 1 86 ? -12.336 1.293 27.814 1.00 93.12 86 PRO A C 1
ATOM 668 O O . PRO A 1 86 ? -11.521 0.771 27.051 1.00 93.12 86 PRO A O 1
ATOM 671 N N . ALA A 1 87 ? -13.285 2.118 27.396 1.00 91.56 87 ALA A N 1
ATOM 672 C CA . ALA A 1 87 ? -13.567 2.447 26.016 1.00 91.56 87 ALA A CA 1
ATOM 673 C C . ALA A 1 87 ? -13.806 3.952 25.867 1.00 91.56 87 ALA A C 1
ATOM 675 O O . ALA A 1 87 ? -14.490 4.579 26.673 1.00 91.56 87 ALA A O 1
ATOM 676 N N . LEU A 1 88 ? -13.238 4.531 24.820 1.00 90.38 88 LEU A N 1
ATOM 677 C CA . LEU A 1 88 ? -13.519 5.883 24.377 1.00 90.38 88 LEU A CA 1
ATOM 678 C C . LEU A 1 88 ? -14.671 5.815 23.374 1.00 90.38 88 LEU A C 1
ATOM 680 O O . LEU A 1 88 ? -14.517 5.224 22.302 1.00 90.38 88 LEU A O 1
ATOM 684 N N . VAL A 1 89 ? -15.818 6.387 23.739 1.00 88.06 89 VAL A N 1
ATOM 685 C CA . VAL A 1 89 ? -17.001 6.430 22.872 1.00 88.06 89 VAL A CA 1
ATOM 686 C C . VAL A 1 89 ? -16.888 7.650 21.972 1.00 88.06 89 VAL A C 1
ATOM 688 O O . VAL A 1 89 ? -16.903 8.774 22.461 1.00 88.06 89 VAL A O 1
ATOM 691 N N . ARG A 1 90 ? -16.774 7.435 20.662 1.00 84.44 90 ARG A N 1
ATOM 692 C CA . ARG A 1 90 ? -16.776 8.510 19.668 1.00 84.44 90 ARG A CA 1
ATOM 693 C C . ARG A 1 90 ? -17.925 8.304 18.698 1.00 84.44 90 ARG A C 1
ATOM 695 O O . ARG A 1 90 ? -18.056 7.228 18.119 1.00 84.44 90 ARG A O 1
ATOM 702 N N . ASP A 1 91 ? -18.732 9.339 18.512 1.00 80.62 91 ASP A N 1
ATOM 703 C CA . ASP A 1 91 ? -19.727 9.347 17.447 1.00 80.62 91 ASP A CA 1
ATOM 704 C C . ASP A 1 91 ? -19.008 9.608 16.119 1.00 80.62 91 ASP A C 1
ATOM 706 O O . ASP A 1 91 ? -18.567 10.722 15.833 1.00 80.62 91 ASP A O 1
ATOM 710 N N . LEU A 1 92 ? -18.764 8.532 15.370 1.00 73.25 92 LEU A N 1
ATOM 711 C CA . LEU A 1 92 ? -18.016 8.563 14.120 1.00 73.25 92 LEU A CA 1
ATOM 712 C C . LEU A 1 92 ? -18.900 8.027 12.992 1.00 73.25 92 LEU A C 1
ATOM 714 O O . LEU A 1 92 ? -19.380 6.887 13.085 1.00 73.25 92 LEU A O 1
ATOM 718 N N . PRO A 1 93 ? -19.059 8.783 11.890 1.00 78.75 93 PRO A N 1
ATOM 719 C CA . PRO A 1 93 ? -19.753 8.271 10.720 1.00 78.75 93 PRO A CA 1
ATOM 720 C C . PRO A 1 93 ? -18.992 7.073 10.132 1.00 78.75 93 PRO A C 1
ATOM 722 O O . PRO A 1 93 ? -17.772 6.958 10.283 1.00 78.75 93 PRO A O 1
ATOM 725 N N . ASP A 1 94 ? -19.710 6.190 9.430 1.00 75.06 94 ASP A N 1
ATOM 726 C CA . ASP A 1 94 ? -19.172 4.947 8.841 1.00 75.06 94 ASP A CA 1
ATOM 727 C C . ASP A 1 94 ? -17.865 5.162 8.069 1.00 75.06 94 ASP A C 1
ATOM 729 O O . ASP A 1 94 ? -16.910 4.401 8.219 1.00 75.06 94 ASP A O 1
ATOM 733 N N . GLN A 1 95 ? -17.804 6.238 7.283 1.00 74.94 95 GLN A N 1
ATOM 734 C CA . GLN A 1 95 ? -16.633 6.587 6.479 1.00 74.94 95 GLN A CA 1
ATOM 735 C C . GLN A 1 95 ? -15.404 6.892 7.343 1.00 74.94 95 GLN A C 1
ATOM 737 O O . GLN A 1 95 ? -14.298 6.483 6.996 1.00 74.94 95 GLN A O 1
ATOM 742 N N . THR A 1 96 ? -15.581 7.557 8.487 1.00 78.44 96 THR A N 1
ATOM 743 C CA . THR A 1 96 ? -14.481 7.878 9.406 1.00 78.44 96 THR A CA 1
ATOM 744 C C . THR A 1 96 ? -13.998 6.637 10.147 1.00 78.44 96 THR A C 1
ATOM 746 O O . THR A 1 96 ? -12.795 6.464 10.322 1.00 78.44 96 THR A O 1
ATOM 749 N N . VAL A 1 97 ? -14.905 5.738 10.537 1.00 76.56 97 VAL A N 1
ATOM 750 C CA . VAL A 1 97 ? -14.538 4.447 11.148 1.00 76.56 97 VAL A CA 1
ATOM 751 C C . VAL A 1 97 ? -13.714 3.600 10.187 1.00 76.56 97 VAL A C 1
ATOM 753 O O . VAL A 1 97 ? -12.657 3.087 10.559 1.00 76.56 97 VAL A O 1
ATOM 756 N N . LEU A 1 98 ? -14.167 3.502 8.936 1.00 79.62 98 LEU A N 1
ATOM 757 C CA . 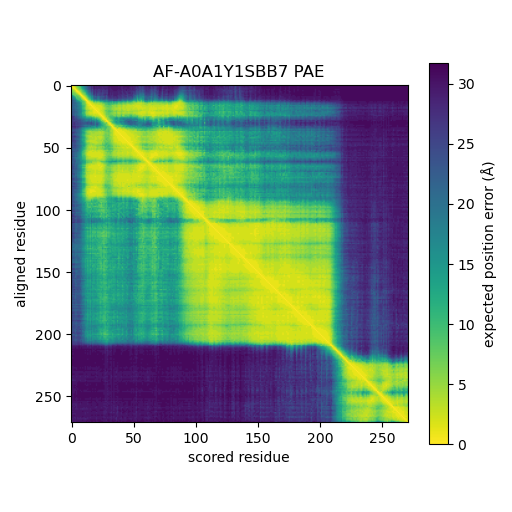LEU A 1 98 ? -13.435 2.818 7.880 1.00 79.62 98 LEU A CA 1
ATOM 758 C C . LEU A 1 98 ? -12.052 3.447 7.661 1.00 79.62 98 LEU A C 1
ATOM 760 O O . LEU A 1 98 ? -11.059 2.722 7.595 1.00 79.62 98 LEU A O 1
ATOM 764 N N . ALA A 1 99 ? -11.974 4.781 7.612 1.00 82.38 99 ALA A N 1
ATOM 765 C CA . ALA A 1 99 ? -10.714 5.489 7.423 1.00 82.38 99 ALA A CA 1
ATOM 766 C C . ALA A 1 99 ? -9.716 5.188 8.547 1.00 82.38 99 ALA A C 1
ATOM 768 O O . ALA A 1 99 ? -8.572 4.838 8.269 1.00 82.38 99 ALA A O 1
ATOM 769 N N . VAL A 1 100 ? -10.151 5.252 9.810 1.00 81.81 100 VAL A N 1
ATOM 770 C CA . VAL A 1 100 ? -9.303 4.954 10.976 1.00 81.81 100 VAL A CA 1
ATOM 771 C C . VAL A 1 100 ? -8.761 3.524 10.918 1.00 81.81 100 VAL A C 1
ATOM 773 O O . VAL A 1 100 ? -7.563 3.320 11.116 1.00 81.81 100 VAL A O 1
ATOM 776 N N . GLY A 1 101 ? -9.608 2.541 10.594 1.00 80.31 101 GLY A N 1
ATOM 777 C CA . GLY A 1 101 ? -9.181 1.144 10.470 1.00 80.31 101 GLY A CA 1
ATOM 778 C C . GLY A 1 101 ? -8.183 0.919 9.329 1.00 80.31 101 GLY A C 1
ATOM 779 O O . GLY A 1 101 ? -7.191 0.208 9.497 1.00 80.31 101 GLY A O 1
ATOM 780 N N . LEU A 1 102 ? -8.404 1.557 8.175 1.00 83.00 102 LEU A N 1
ATOM 781 C CA . LEU A 1 102 ? -7.484 1.490 7.036 1.00 83.00 102 LEU A CA 1
ATOM 782 C C . LEU A 1 102 ? -6.139 2.164 7.343 1.00 83.00 102 LEU A C 1
ATOM 784 O O . LEU A 1 102 ? -5.099 1.605 7.000 1.00 83.00 102 LEU A O 1
ATOM 788 N N . ILE A 1 103 ? -6.143 3.322 8.012 1.00 85.50 103 ILE A N 1
ATOM 789 C CA . ILE A 1 103 ? -4.922 4.044 8.399 1.00 85.50 1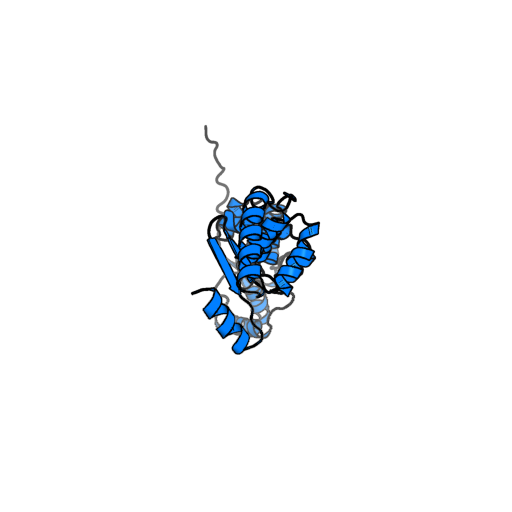03 ILE A CA 1
ATOM 790 C C . ILE A 1 103 ? -4.095 3.218 9.391 1.00 85.50 103 ILE A C 1
ATOM 792 O O . ILE A 1 103 ? -2.895 3.057 9.170 1.00 85.50 103 ILE A O 1
ATOM 796 N N . GLU A 1 104 ? -4.713 2.641 10.431 1.00 82.44 104 GLU A N 1
ATOM 797 C CA . GLU A 1 104 ? -4.009 1.748 11.370 1.00 82.44 104 GLU A CA 1
ATOM 798 C C . GLU A 1 104 ? -3.372 0.571 10.625 1.00 82.44 104 GLU A C 1
ATOM 800 O O . GLU A 1 104 ? -2.222 0.219 10.881 1.00 82.44 104 GLU A O 1
ATOM 805 N N . ASN A 1 105 ? -4.100 -0.022 9.673 1.00 79.69 105 ASN A N 1
ATOM 806 C CA . ASN A 1 105 ? -3.586 -1.139 8.893 1.00 79.69 105 ASN A CA 1
ATOM 807 C C . ASN A 1 105 ? -2.395 -0.737 8.006 1.00 79.69 105 ASN A C 1
ATOM 809 O O . ASN A 1 105 ? -1.430 -1.489 7.932 1.00 79.69 105 ASN A O 1
ATOM 813 N N . ILE A 1 106 ? -2.435 0.441 7.374 1.00 83.62 106 ILE A N 1
ATOM 814 C CA . ILE A 1 106 ? -1.335 0.973 6.547 1.00 83.62 106 ILE A CA 1
ATOM 815 C C . ILE A 1 106 ? -0.089 1.281 7.387 1.00 83.62 106 ILE A C 1
ATOM 817 O O . ILE A 1 106 ? 1.029 1.074 6.923 1.00 83.62 106 ILE A O 1
ATOM 821 N N . GLN A 1 107 ? -0.263 1.762 8.620 1.00 80.50 107 GLN A N 1
ATOM 822 C CA . GLN A 1 107 ? 0.842 2.113 9.519 1.00 80.50 107 GLN A CA 1
ATOM 823 C C . GLN A 1 107 ? 1.574 0.895 10.112 1.00 80.50 107 GLN A C 1
ATOM 825 O O . GLN A 1 107 ? 2.521 1.065 10.880 1.00 80.50 107 GLN A O 1
ATOM 830 N N . ARG A 1 108 ? 1.171 -0.333 9.767 1.00 78.88 108 ARG A N 1
ATOM 831 C CA . ARG A 1 108 ? 1.866 -1.550 10.199 1.00 78.88 108 ARG A CA 1
ATOM 832 C C . ARG A 1 108 ? 3.194 -1.733 9.475 1.00 78.88 108 ARG A C 1
ATOM 834 O O . ARG A 1 108 ? 3.298 -1.557 8.263 1.00 78.88 108 ARG A O 1
ATOM 841 N N . GLU A 1 109 ? 4.201 -2.160 10.228 1.00 69.94 109 GLU A N 1
ATOM 842 C CA . GLU A 1 109 ? 5.494 -2.534 9.665 1.00 69.94 109 GLU A CA 1
ATOM 843 C C . GLU A 1 109 ? 5.359 -3.779 8.774 1.00 69.94 109 GLU A C 1
ATOM 845 O O . GLU A 1 109 ? 4.666 -4.736 9.121 1.00 69.94 109 GLU A O 1
ATOM 850 N N . GLY A 1 110 ? 6.029 -3.764 7.618 1.00 71.56 110 GLY A N 1
ATOM 851 C CA . GLY A 1 110 ? 6.120 -4.922 6.723 1.00 71.56 110 GLY A CA 1
ATOM 852 C C . GLY A 1 110 ? 5.008 -5.067 5.679 1.00 71.56 110 GLY A C 1
ATOM 853 O O . GLY A 1 110 ? 4.948 -6.106 5.026 1.00 71.56 110 GLY A O 1
ATOM 854 N N . LEU A 1 111 ? 4.145 -4.063 5.477 1.00 80.31 111 LEU A N 1
ATOM 855 C CA . LEU A 1 111 ? 3.172 -4.106 4.379 1.00 80.31 111 LEU A CA 1
ATOM 856 C C . LEU A 1 111 ? 3.874 -4.130 3.010 1.00 80.31 111 LEU A C 1
ATOM 858 O O . LEU A 1 111 ? 4.805 -3.358 2.763 1.00 80.31 111 LEU A O 1
ATOM 862 N N . ASN A 1 112 ? 3.393 -4.971 2.090 1.00 87.31 112 ASN A N 1
ATOM 863 C CA . ASN A 1 112 ? 3.871 -4.942 0.711 1.00 87.31 112 ASN A CA 1
ATOM 864 C C . ASN A 1 112 ? 3.448 -3.617 0.033 1.00 87.31 112 ASN A C 1
ATOM 866 O O . ASN A 1 112 ? 2.311 -3.177 0.230 1.00 87.31 112 ASN A O 1
ATOM 870 N N . PRO A 1 113 ? 4.298 -2.990 -0.810 1.00 89.00 113 PRO A N 1
ATOM 871 C CA . PRO A 1 113 ? 3.953 -1.752 -1.515 1.00 89.00 113 PRO A CA 1
ATOM 872 C C . PRO A 1 113 ? 2.634 -1.793 -2.302 1.00 89.00 113 PRO A C 1
ATOM 874 O O . PRO A 1 113 ? 1.976 -0.761 -2.439 1.00 89.00 113 PRO A O 1
ATOM 877 N N . LEU A 1 114 ? 2.235 -2.956 -2.828 1.00 90.56 114 LEU A N 1
ATOM 878 C CA . LEU A 1 114 ? 0.958 -3.113 -3.532 1.00 90.56 114 LEU A CA 1
ATOM 879 C C . LEU A 1 114 ? -0.238 -3.140 -2.590 1.00 90.56 114 LEU A C 1
ATOM 881 O O . LEU A 1 114 ? -1.255 -2.521 -2.893 1.00 90.56 114 LEU A O 1
ATOM 885 N N . ASP A 1 115 ? -0.112 -3.816 -1.453 1.00 88.31 115 ASP A N 1
ATOM 886 C CA . ASP A 1 115 ? -1.173 -3.857 -0.447 1.00 88.31 115 ASP A CA 1
ATOM 887 C C . ASP A 1 115 ? -1.363 -2.462 0.159 1.00 88.31 115 ASP A C 1
ATOM 889 O O . ASP A 1 115 ? -2.489 -2.012 0.375 1.00 88.31 115 ASP A O 1
ATOM 893 N N . GLU A 1 116 ? -0.262 -1.724 0.331 1.00 90.00 116 GLU A N 1
ATOM 894 C CA . GLU A 1 116 ? -0.303 -0.331 0.766 1.00 90.00 116 GLU A CA 1
ATOM 895 C C . GLU A 1 116 ? -1.019 0.539 -0.275 1.00 90.00 116 GLU A C 1
ATOM 897 O O . GLU A 1 116 ? -1.907 1.323 0.062 1.00 90.00 116 GLU A O 1
ATOM 902 N N . ALA A 1 117 ? -0.687 0.370 -1.557 1.00 92.31 117 ALA A N 1
ATOM 903 C CA . ALA A 1 117 ? -1.342 1.086 -2.644 1.00 92.31 117 ALA A CA 1
ATOM 904 C C . ALA A 1 117 ? -2.849 0.786 -2.731 1.00 92.31 117 ALA A C 1
ATOM 906 O O . ALA A 1 117 ? -3.643 1.701 -2.960 1.00 92.31 117 ALA A O 1
ATOM 907 N N . GLN A 1 118 ? -3.258 -0.468 -2.515 1.00 90.75 118 GLN A N 1
ATOM 908 C CA . GLN A 1 118 ? -4.668 -0.859 -2.471 1.00 90.75 118 GLN A CA 1
ATOM 909 C C . GLN A 1 118 ? -5.388 -0.234 -1.273 1.00 90.75 118 GLN A C 1
ATOM 911 O O . GLN A 1 118 ? -6.475 0.316 -1.434 1.00 90.75 118 GLN A O 1
ATOM 916 N N . ALA A 1 119 ? -4.784 -0.247 -0.085 1.00 89.75 119 ALA A N 1
ATOM 917 C CA . ALA A 1 119 ? -5.371 0.376 1.098 1.00 89.75 119 ALA A CA 1
ATOM 918 C C . ALA A 1 119 ? -5.518 1.902 0.936 1.00 89.75 119 ALA A C 1
ATOM 920 O O . ALA A 1 119 ? -6.567 2.459 1.263 1.00 89.75 119 ALA A O 1
ATOM 921 N N . LEU A 1 120 ? -4.518 2.572 0.348 1.00 92.06 120 LEU A N 1
ATOM 922 C CA . LEU A 1 120 ? -4.601 3.992 -0.012 1.00 92.06 120 LEU A CA 1
ATOM 923 C C . LEU A 1 120 ? -5.721 4.261 -1.025 1.00 92.06 120 LEU A C 1
ATOM 925 O O . LEU A 1 120 ? -6.420 5.265 -0.914 1.00 92.06 120 LEU A O 1
ATOM 929 N N . ARG A 1 121 ? -5.920 3.367 -2.002 1.00 91.69 121 ARG A N 1
ATOM 930 C CA . ARG A 1 121 ? -7.004 3.496 -2.982 1.00 91.69 121 ARG A CA 1
ATOM 931 C C . ARG A 1 121 ? -8.376 3.418 -2.315 1.00 91.69 121 ARG A C 1
ATOM 933 O O . ARG A 1 121 ? -9.238 4.232 -2.623 1.00 91.69 121 ARG A O 1
ATOM 940 N N . ARG A 1 122 ? -8.547 2.500 -1.361 1.00 90.25 122 ARG A N 1
ATOM 941 C CA . ARG A 1 122 ? -9.780 2.371 -0.571 1.00 90.25 122 ARG A CA 1
ATOM 942 C C . ARG A 1 122 ? -10.060 3.614 0.271 1.00 90.25 122 ARG A C 1
ATOM 944 O O . ARG A 1 122 ? -11.198 4.057 0.314 1.00 90.25 122 ARG A O 1
ATOM 951 N N . LEU A 1 123 ? -9.039 4.232 0.872 1.00 89.62 123 LEU A N 1
ATOM 952 C CA . LEU A 1 123 ? -9.210 5.506 1.589 1.00 89.62 123 LEU A CA 1
ATOM 953 C C . LEU A 1 123 ? -9.745 6.628 0.686 1.00 89.62 123 LEU A C 1
ATOM 955 O O . LEU A 1 123 ? -10.538 7.454 1.128 1.00 89.62 123 LEU A O 1
ATOM 959 N N . ILE A 1 124 ? -9.330 6.665 -0.577 1.00 90.44 124 ILE A N 1
ATOM 960 C CA . ILE A 1 124 ? -9.802 7.677 -1.528 1.00 90.44 124 ILE A CA 1
ATOM 961 C C . ILE A 1 124 ? -11.221 7.351 -1.997 1.00 90.44 124 ILE A C 1
ATOM 963 O O . ILE A 1 124 ? -12.102 8.204 -1.929 1.00 90.44 124 ILE A O 1
ATOM 967 N N . ASP A 1 125 ? -11.446 6.117 -2.449 1.00 89.75 125 ASP A N 1
ATOM 968 C CA . ASP A 1 125 ? -12.692 5.729 -3.112 1.00 89.75 125 ASP A CA 1
ATOM 969 C C . ASP A 1 125 ? -13.847 5.505 -2.114 1.00 89.75 125 ASP A C 1
ATOM 971 O O . ASP A 1 125 ? -14.979 5.894 -2.393 1.00 89.75 125 ASP A O 1
ATOM 975 N N . GLU A 1 126 ? -13.584 4.893 -0.952 1.00 87.12 126 GLU A N 1
ATOM 976 C CA . GLU A 1 126 ? -14.616 4.531 0.038 1.00 87.12 126 GLU A CA 1
ATOM 977 C C . GLU A 1 126 ? -14.828 5.619 1.102 1.00 87.12 126 GLU A C 1
ATOM 979 O O . GLU A 1 126 ? -15.948 5.796 1.583 1.00 87.12 126 GLU A O 1
ATOM 984 N N . CYS A 1 127 ? -13.777 6.356 1.475 1.00 85.00 127 CYS A N 1
ATOM 985 C CA . CYS A 1 127 ? -13.861 7.413 2.491 1.00 85.00 127 CYS A CA 1
ATOM 986 C C . CYS A 1 127 ? -13.871 8.831 1.894 1.00 85.00 127 CYS A C 1
ATOM 988 O O . CYS A 1 127 ? -14.011 9.800 2.637 1.00 85.00 127 CYS A O 1
ATOM 990 N N . GLY A 1 128 ? -13.711 8.972 0.573 1.00 85.62 128 GLY A N 1
ATOM 991 C CA . GLY A 1 128 ? -13.775 10.262 -0.118 1.00 85.62 128 GLY A CA 1
ATOM 992 C C . GLY A 1 128 ? -12.598 11.200 0.170 1.00 85.62 128 GLY A C 1
ATOM 993 O O . GLY A 1 128 ? -12.717 12.407 -0.046 1.00 85.62 128 GLY A O 1
ATOM 994 N N . LEU A 1 129 ? -11.471 10.686 0.677 1.00 89.12 129 LEU A N 1
ATOM 995 C CA . LEU A 1 129 ? -10.302 11.513 0.969 1.00 89.12 129 LEU A CA 1
ATOM 996 C C . LEU A 1 129 ? -9.614 11.964 -0.324 1.00 89.12 129 LEU A C 1
ATOM 998 O O . LEU A 1 129 ? -9.457 11.214 -1.286 1.00 89.12 129 LEU A O 1
ATOM 1002 N N . THR A 1 130 ? -9.105 13.192 -0.320 1.00 91.50 130 THR A N 1
ATOM 1003 C CA . THR A 1 130 ? -8.174 13.645 -1.359 1.00 91.50 130 THR A CA 1
ATOM 1004 C C . THR A 1 130 ? -6.794 13.007 -1.176 1.00 91.50 130 THR A C 1
ATOM 1006 O O . THR A 1 130 ? -6.419 12.582 -0.083 1.00 91.50 130 THR A O 1
ATOM 1009 N N . HIS A 1 131 ? -5.967 13.015 -2.227 1.00 91.06 131 HIS A N 1
ATOM 1010 C CA . HIS A 1 131 ? -4.578 12.538 -2.130 1.00 91.06 131 HIS A CA 1
ATOM 1011 C C . HIS A 1 131 ? -3.769 13.276 -1.048 1.00 91.06 131 HIS A C 1
ATOM 1013 O O . HIS A 1 131 ? -2.834 12.708 -0.493 1.00 91.06 131 HIS A O 1
ATOM 1019 N N . GLU A 1 132 ? -4.088 14.547 -0.791 1.00 91.69 132 GLU A N 1
ATOM 1020 C CA . GLU A 1 132 ? -3.417 15.368 0.220 1.00 91.69 132 GLU A CA 1
ATOM 1021 C C . GLU A 1 132 ? -3.835 14.961 1.635 1.00 91.69 132 GLU A C 1
ATOM 1023 O O . GLU A 1 132 ? -2.970 14.659 2.451 1.00 91.69 132 GLU A O 1
ATOM 1028 N N . GLN A 1 133 ? -5.140 14.812 1.878 1.00 89.88 133 GLN A N 1
ATOM 1029 C CA . GLN A 1 133 ? -5.667 14.325 3.157 1.00 89.88 133 GLN A CA 1
ATOM 1030 C C . GLN A 1 133 ? -5.204 12.898 3.466 1.00 89.88 133 GLN A C 1
ATOM 1032 O O . GLN A 1 133 ? -4.830 12.607 4.597 1.00 89.88 133 GLN A O 1
ATOM 1037 N N . CYS A 1 134 ? -5.168 12.006 2.466 1.00 91.00 134 CYS A N 1
ATOM 1038 C CA . CYS A 1 134 ? -4.596 10.671 2.642 1.00 91.00 134 CYS A CA 1
ATOM 1039 C C . CYS A 1 134 ? -3.130 10.743 3.069 1.00 91.00 134 CYS A C 1
ATOM 1041 O O . CYS A 1 134 ? -2.734 10.030 3.984 1.00 91.00 134 CYS A O 1
ATOM 1043 N N . ALA A 1 135 ? -2.329 11.589 2.415 1.00 92.12 135 ALA A N 1
ATOM 1044 C CA . ALA A 1 135 ? -0.907 11.732 2.706 1.00 92.12 135 ALA A CA 1
ATOM 1045 C C . ALA A 1 135 ? -0.651 12.242 4.129 1.00 92.12 135 ALA A C 1
ATOM 1047 O O . ALA A 1 135 ? 0.190 11.678 4.828 1.00 92.12 135 ALA A O 1
ATOM 1048 N N . GLU A 1 136 ? -1.416 13.240 4.571 1.00 90.69 136 GLU A N 1
ATOM 1049 C CA . GLU A 1 136 ? -1.378 13.744 5.944 1.00 90.69 136 GLU A CA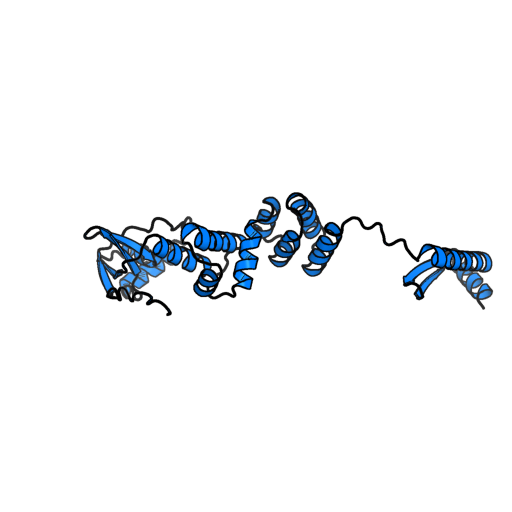 1
ATOM 1050 C C . GLU A 1 136 ? -1.766 12.653 6.951 1.00 90.69 136 GLU A C 1
ATOM 1052 O O . GLU A 1 136 ? -1.021 12.390 7.894 1.00 90.69 136 GLU A O 1
ATOM 1057 N N . ALA A 1 137 ? -2.866 11.940 6.696 1.00 86.56 137 ALA A N 1
ATOM 1058 C CA . ALA A 1 137 ? -3.371 10.894 7.581 1.00 86.56 137 ALA A CA 1
ATOM 1059 C C . ALA A 1 137 ? -2.395 9.717 7.766 1.00 86.56 137 ALA A C 1
ATOM 1061 O O . ALA A 1 137 ? -2.288 9.169 8.863 1.00 86.56 137 ALA A O 1
ATOM 1062 N N . VAL A 1 138 ? -1.658 9.331 6.716 1.00 88.50 138 VAL A N 1
ATOM 1063 C CA . VAL A 1 138 ? -0.649 8.256 6.797 1.00 88.50 138 VAL A CA 1
ATOM 1064 C C . VAL A 1 138 ? 0.762 8.760 7.132 1.00 88.50 138 VAL A C 1
ATOM 1066 O O . VAL A 1 138 ? 1.692 7.958 7.191 1.00 88.50 138 VAL A O 1
ATOM 1069 N N . GLY A 1 139 ? 0.953 10.070 7.334 1.00 88.19 139 GLY A N 1
ATOM 1070 C CA . GLY A 1 139 ? 2.252 10.660 7.672 1.00 88.19 139 GLY A CA 1
ATOM 1071 C C . GLY A 1 139 ? 3.294 10.585 6.547 1.00 88.19 139 GLY A C 1
ATOM 1072 O O . GLY A 1 139 ? 4.486 10.425 6.811 1.00 88.19 139 GLY A O 1
ATOM 1073 N N . ARG A 1 140 ? 2.870 10.669 5.277 1.00 89.31 140 ARG A N 1
ATOM 1074 C CA . ARG A 1 140 ? 3.754 10.609 4.096 1.00 89.31 140 ARG A CA 1
ATOM 1075 C C . ARG A 1 140 ? 3.600 11.842 3.211 1.00 89.31 140 ARG A C 1
ATOM 1077 O O . ARG A 1 140 ? 2.670 12.627 3.334 1.00 89.31 140 ARG A O 1
ATOM 1084 N N . SER A 1 141 ? 4.518 12.017 2.260 1.00 93.19 141 SER A N 1
ATOM 1085 C CA . SER A 1 141 ? 4.377 13.080 1.262 1.00 93.19 141 SER A CA 1
ATOM 1086 C C . SER A 1 141 ? 3.302 12.732 0.228 1.00 93.19 141 SER A C 1
ATOM 1088 O O . SER A 1 141 ? 3.174 11.580 -0.199 1.00 93.19 141 SER A O 1
ATOM 1090 N N . ARG A 1 142 ? 2.589 13.749 -0.270 1.00 93.50 142 ARG A N 1
ATOM 1091 C CA . ARG A 1 142 ? 1.617 13.609 -1.372 1.00 93.50 142 ARG A CA 1
ATOM 1092 C C . ARG A 1 142 ? 2.214 12.912 -2.603 1.00 93.50 142 ARG A C 1
ATOM 1094 O O . ARG A 1 142 ? 1.542 12.125 -3.272 1.00 93.50 142 ARG A O 1
ATOM 1101 N N . ALA A 1 143 ? 3.490 13.177 -2.894 1.00 91.69 143 ALA A N 1
ATOM 1102 C CA . ALA A 1 143 ? 4.220 12.525 -3.979 1.00 91.69 143 ALA A CA 1
ATOM 1103 C C . ALA A 1 143 ? 4.414 11.020 -3.725 1.00 91.69 143 ALA A C 1
ATOM 1105 O O . ALA A 1 143 ? 4.256 10.226 -4.649 1.00 91.69 143 ALA A O 1
ATOM 1106 N N . SER A 1 144 ? 4.715 10.620 -2.485 1.00 90.31 144 SER A N 1
ATOM 1107 C CA . SER A 1 144 ? 4.845 9.208 -2.104 1.00 90.31 144 SER A CA 1
ATOM 1108 C C . SER A 1 144 ? 3.525 8.454 -2.283 1.00 90.31 144 SER A C 1
ATOM 1110 O O . SER A 1 144 ? 3.492 7.446 -2.987 1.00 90.31 144 SER A O 1
ATOM 1112 N N . VAL A 1 145 ? 2.419 9.008 -1.768 1.00 92.50 145 VAL A N 1
ATOM 1113 C CA . VAL A 1 145 ? 1.066 8.443 -1.940 1.00 92.50 145 VAL A CA 1
ATOM 1114 C C . VAL A 1 145 ? 0.708 8.300 -3.417 1.00 92.50 145 VAL A C 1
ATOM 1116 O O . VAL A 1 145 ? 0.283 7.237 -3.857 1.00 92.50 145 VAL A O 1
ATOM 1119 N N . THR A 1 146 ? 0.956 9.340 -4.216 1.00 91.50 146 THR A N 1
ATOM 1120 C CA . THR A 1 146 ? 0.695 9.297 -5.663 1.00 91.50 146 THR A CA 1
ATOM 1121 C C . THR A 1 146 ? 1.516 8.207 -6.355 1.00 91.50 146 THR A C 1
ATOM 1123 O O . THR A 1 146 ? 0.998 7.511 -7.223 1.00 91.50 146 THR A O 1
ATOM 1126 N N . ASN A 1 147 ? 2.783 8.020 -5.977 1.00 91.06 147 ASN A N 1
ATOM 1127 C CA . ASN A 1 147 ? 3.624 6.975 -6.561 1.00 91.06 147 ASN A CA 1
ATOM 1128 C C . ASN A 1 147 ? 3.135 5.566 -6.207 1.00 91.06 147 ASN A C 1
ATOM 1130 O O . ASN A 1 147 ? 3.144 4.708 -7.085 1.00 91.06 147 ASN A O 1
ATOM 1134 N N . LEU A 1 148 ? 2.692 5.341 -4.967 1.00 92.25 148 LEU A N 1
ATOM 1135 C CA . LEU A 1 148 ? 2.116 4.064 -4.537 1.00 92.25 148 LEU A CA 1
ATOM 1136 C C . LEU A 1 148 ? 0.821 3.764 -5.287 1.00 92.25 148 LEU A C 1
ATOM 1138 O O . LEU A 1 148 ? 0.710 2.715 -5.907 1.00 92.25 148 LEU A O 1
ATOM 1142 N N . LEU A 1 149 ? -0.114 4.716 -5.331 1.00 93.94 149 LEU A N 1
ATOM 1143 C CA . LEU A 1 149 ? -1.402 4.547 -6.013 1.00 93.94 149 LEU A CA 1
ATOM 1144 C C . LEU A 1 149 ? -1.256 4.164 -7.487 1.00 93.94 149 LEU A C 1
ATOM 1146 O O . LEU A 1 149 ? -2.086 3.434 -8.024 1.00 93.94 149 LEU A O 1
ATOM 1150 N N . ARG A 1 150 ? -0.194 4.627 -8.157 1.00 94.00 150 ARG A N 1
ATOM 1151 C CA . ARG A 1 150 ? 0.055 4.257 -9.553 1.00 94.00 150 ARG A CA 1
ATOM 1152 C C . ARG A 1 150 ? 0.387 2.776 -9.722 1.00 94.00 150 ARG A C 1
ATOM 1154 O O . ARG A 1 150 ? 0.097 2.252 -10.791 1.00 94.00 150 ARG A O 1
ATOM 1161 N N . LEU A 1 151 ? 0.947 2.109 -8.710 1.00 93.25 151 LEU A N 1
ATOM 1162 C CA . LEU A 1 151 ? 1.303 0.685 -8.771 1.00 93.25 151 LEU A CA 1
ATOM 1163 C C . LEU A 1 151 ? 0.079 -0.217 -8.967 1.00 93.25 151 LEU A C 1
ATOM 1165 O O . LEU A 1 151 ? 0.205 -1.272 -9.579 1.00 93.25 151 LEU A O 1
ATOM 1169 N N . VAL A 1 152 ? -1.107 0.218 -8.526 1.00 91.12 152 VAL A N 1
ATOM 1170 C CA . VAL A 1 152 ? -2.374 -0.511 -8.737 1.00 91.12 152 VAL A CA 1
ATOM 1171 C C . VAL A 1 152 ? -2.697 -0.670 -10.231 1.00 91.12 152 VAL A C 1
ATOM 1173 O O . VAL A 1 152 ? -3.393 -1.602 -10.616 1.00 91.12 152 VAL A O 1
ATOM 1176 N N . ASN A 1 153 ? -2.153 0.204 -11.084 1.00 91.00 153 ASN A N 1
ATOM 1177 C CA . ASN A 1 153 ? -2.362 0.172 -12.534 1.00 91.00 153 ASN A CA 1
ATOM 1178 C C . ASN A 1 153 ? -1.342 -0.703 -13.287 1.00 91.00 153 ASN A C 1
ATOM 1180 O O . ASN A 1 153 ? -1.324 -0.688 -14.518 1.00 91.00 153 ASN A O 1
ATOM 1184 N N . LEU A 1 154 ? -0.455 -1.415 -12.585 1.00 94.44 154 LEU A N 1
ATOM 1185 C CA . LEU A 1 154 ? 0.451 -2.378 -13.216 1.00 94.44 154 LEU A CA 1
ATOM 1186 C C . LEU A 1 154 ? -0.318 -3.589 -13.745 1.00 94.44 154 LEU A C 1
ATOM 1188 O O . LEU A 1 154 ? -1.349 -3.970 -13.191 1.00 94.44 154 LEU A O 1
ATOM 1192 N N . HIS A 1 155 ? 0.224 -4.240 -14.772 1.00 95.88 155 HIS A N 1
ATOM 1193 C CA . HIS A 1 155 ? -0.271 -5.536 -15.226 1.00 95.88 155 HIS A CA 1
ATOM 1194 C C . HIS A 1 155 ? -0.250 -6.568 -14.082 1.00 95.88 155 HIS A C 1
ATOM 1196 O O . HIS A 1 155 ? 0.683 -6.577 -13.276 1.00 95.88 155 HIS A O 1
ATOM 1202 N N . ALA A 1 156 ? -1.246 -7.460 -14.037 1.00 93.62 156 ALA A N 1
ATOM 1203 C CA . ALA A 1 156 ? -1.420 -8.451 -12.969 1.00 93.62 156 ALA A CA 1
ATOM 1204 C C . ALA A 1 156 ? -0.148 -9.281 -12.708 1.00 93.62 156 ALA A C 1
ATOM 1206 O O . ALA A 1 156 ? 0.298 -9.363 -11.568 1.00 93.62 156 ALA A O 1
ATOM 1207 N N . ASP A 1 157 ? 0.493 -9.797 -13.760 1.00 92.50 157 ASP A N 1
ATOM 1208 C CA . ASP A 1 157 ? 1.752 -10.552 -13.642 1.00 92.50 157 ASP A CA 1
ATOM 1209 C C . ASP A 1 157 ? 2.870 -9.749 -12.959 1.00 92.50 157 ASP A C 1
ATOM 1211 O O . ASP A 1 157 ? 3.572 -10.262 -12.093 1.00 92.50 157 ASP A O 1
ATOM 1215 N N . VAL A 1 158 ? 3.003 -8.458 -13.281 1.00 93.88 158 VAL A N 1
ATOM 1216 C CA . VAL A 1 158 ? 4.004 -7.589 -12.643 1.00 93.88 158 VAL A CA 1
ATOM 1217 C C . VAL A 1 158 ? 3.649 -7.336 -11.183 1.00 93.88 158 VAL A C 1
ATOM 1219 O O . VAL A 1 158 ? 4.540 -7.290 -10.336 1.00 93.88 158 VAL A O 1
ATOM 1222 N N . GLN A 1 159 ? 2.358 -7.210 -10.863 1.00 93.69 159 GLN A N 1
ATOM 1223 C CA . GLN A 1 159 ? 1.923 -7.099 -9.474 1.00 93.69 159 GLN A CA 1
ATOM 1224 C C . GLN A 1 159 ? 2.289 -8.350 -8.666 1.00 93.69 159 GLN A C 1
ATOM 1226 O O . GLN A 1 159 ? 2.729 -8.235 -7.525 1.00 93.69 159 GLN A O 1
ATOM 1231 N N . THR A 1 160 ? 2.144 -9.541 -9.249 1.00 92.44 160 THR A N 1
ATOM 1232 C CA . THR A 1 160 ? 2.545 -10.800 -8.606 1.00 92.44 160 THR A CA 1
ATOM 1233 C C . THR A 1 160 ? 4.039 -10.811 -8.293 1.00 92.44 160 THR A C 1
ATOM 1235 O O . THR A 1 160 ? 4.403 -11.011 -7.138 1.00 92.44 160 THR A O 1
ATOM 1238 N N . LEU A 1 161 ? 4.890 -10.456 -9.260 1.00 90.75 161 LEU A N 1
ATOM 1239 C CA . LEU A 1 161 ? 6.347 -10.412 -9.074 1.00 90.75 161 LEU A CA 1
ATOM 1240 C C . LEU A 1 161 ? 6.789 -9.423 -7.980 1.00 90.75 161 LEU A C 1
ATOM 1242 O O . LEU A 1 161 ? 7.732 -9.681 -7.235 1.00 90.75 161 LEU A O 1
ATOM 1246 N N . VAL A 1 162 ? 6.106 -8.281 -7.855 1.00 91.06 162 VAL A N 1
ATOM 1247 C CA . VAL A 1 162 ? 6.365 -7.307 -6.777 1.00 91.06 162 VAL A CA 1
ATOM 1248 C C . VAL A 1 162 ? 5.874 -7.830 -5.425 1.00 91.06 162 VAL A C 1
ATOM 1250 O O . VAL A 1 162 ? 6.497 -7.574 -4.392 1.00 91.06 162 VAL A O 1
ATOM 1253 N N . ARG A 1 163 ? 4.768 -8.583 -5.408 1.00 89.00 163 ARG A N 1
ATOM 1254 C CA . ARG A 1 163 ? 4.240 -9.198 -4.185 1.00 89.00 163 ARG A CA 1
ATOM 1255 C C . ARG A 1 163 ? 5.172 -10.278 -3.640 1.00 89.00 163 ARG A C 1
ATOM 1257 O O . ARG A 1 163 ? 5.396 -10.331 -2.437 1.00 89.00 163 ARG A O 1
ATOM 1264 N N . GLU A 1 164 ? 5.740 -11.078 -4.534 1.00 88.06 164 GLU A N 1
ATOM 1265 C CA . GLU A 1 164 ? 6.707 -12.141 -4.230 1.00 88.06 164 GLU A CA 1
ATOM 1266 C C . GLU A 1 164 ? 8.108 -11.602 -3.893 1.00 88.06 164 GLU A C 1
ATOM 1268 O O . GLU A 1 164 ? 8.959 -12.343 -3.408 1.00 88.06 164 GLU A O 1
ATOM 1273 N N . GLY A 1 165 ? 8.353 -10.305 -4.112 1.00 87.62 165 GLY A N 1
ATOM 1274 C CA . GLY A 1 165 ? 9.639 -9.663 -3.842 1.00 87.62 165 GLY A CA 1
ATOM 1275 C C . GLY A 1 165 ? 10.694 -9.884 -4.930 1.00 87.62 165 GLY A C 1
ATOM 1276 O O . GLY A 1 165 ? 11.828 -9.442 -4.764 1.00 87.62 165 GLY A O 1
ATOM 1277 N N . GLU A 1 166 ? 10.335 -10.505 -6.060 1.00 87.44 166 GLU A N 1
ATOM 1278 C CA . GLU A 1 166 ? 11.225 -10.647 -7.222 1.00 87.44 166 GLU A CA 1
ATOM 1279 C C . GLU A 1 166 ? 11.516 -9.292 -7.887 1.00 87.44 166 GLU A C 1
ATOM 1281 O O . GLU A 1 166 ? 12.563 -9.104 -8.508 1.00 87.44 166 GLU A O 1
ATOM 1286 N N . LEU A 1 167 ? 10.602 -8.326 -7.738 1.00 89.19 167 LEU A N 1
ATOM 1287 C CA . LEU A 1 167 ? 10.775 -6.952 -8.198 1.00 89.19 167 LEU A CA 1
ATOM 1288 C C . LEU A 1 167 ? 10.578 -5.944 -7.065 1.00 89.19 167 LEU A C 1
ATOM 1290 O O . LEU A 1 167 ? 9.509 -5.829 -6.473 1.00 89.19 167 LEU A O 1
ATOM 1294 N N . GLU A 1 168 ? 11.597 -5.119 -6.838 1.00 90.06 168 GLU A N 1
ATOM 1295 C CA . GLU A 1 168 ? 11.486 -3.961 -5.955 1.00 90.06 168 GLU A CA 1
ATOM 1296 C C . GLU A 1 168 ? 10.539 -2.872 -6.497 1.00 90.06 168 GLU A C 1
ATOM 1298 O O . GLU A 1 168 ? 10.320 -2.719 -7.703 1.00 90.06 168 GLU A O 1
ATOM 1303 N N . MET A 1 169 ? 10.058 -2.014 -5.592 1.00 89.50 169 MET A N 1
ATOM 1304 C CA . MET A 1 169 ? 9.175 -0.883 -5.907 1.00 89.50 169 MET A CA 1
ATOM 1305 C C . MET A 1 169 ? 9.763 0.075 -6.961 1.00 89.50 169 MET A C 1
ATOM 1307 O O . MET A 1 169 ? 9.025 0.646 -7.766 1.00 89.50 169 MET A O 1
ATOM 1311 N N . GLY A 1 170 ? 11.093 0.217 -7.010 1.00 89.62 170 GLY A N 1
ATOM 1312 C CA . GLY A 1 170 ? 11.784 0.989 -8.047 1.00 89.62 170 GLY A CA 1
ATOM 1313 C C . GLY A 1 170 ? 11.593 0.412 -9.455 1.00 89.62 170 GLY A C 1
ATOM 1314 O O . GLY A 1 170 ? 11.289 1.162 -10.385 1.00 89.62 170 GLY A O 1
ATOM 1315 N N . HIS A 1 171 ? 11.685 -0.913 -9.611 1.00 91.69 171 HIS A N 1
ATOM 1316 C CA . HIS A 1 171 ? 11.428 -1.595 -10.885 1.00 91.69 171 HIS A CA 1
ATOM 1317 C C . HIS A 1 171 ? 9.968 -1.435 -11.308 1.00 91.69 171 HIS A C 1
ATOM 1319 O O . HIS A 1 171 ? 9.682 -1.048 -12.442 1.00 91.69 171 HIS A O 1
ATOM 1325 N N . ALA A 1 172 ? 9.050 -1.648 -10.364 1.00 93.19 172 ALA A N 1
ATOM 1326 C CA . ALA A 1 172 ? 7.615 -1.495 -10.575 1.00 93.19 172 ALA A CA 1
ATOM 1327 C C . ALA A 1 172 ? 7.261 -0.082 -11.079 1.00 93.19 172 ALA A C 1
ATOM 1329 O O . ALA A 1 172 ? 6.509 0.089 -12.039 1.00 93.19 172 ALA A O 1
ATOM 1330 N N . ARG A 1 173 ? 7.876 0.952 -10.489 1.00 93.12 173 ARG A N 1
ATOM 1331 C CA . ARG A 1 173 ? 7.699 2.345 -10.922 1.00 93.12 173 ARG A CA 1
ATOM 1332 C C . ARG A 1 173 ? 8.209 2.619 -12.327 1.00 93.12 173 ARG A C 1
ATOM 1334 O O . ARG A 1 173 ? 7.571 3.382 -13.048 1.00 93.12 173 ARG A O 1
ATOM 1341 N N . ALA A 1 174 ? 9.344 2.045 -12.706 1.00 92.50 174 ALA A N 1
ATOM 1342 C CA . ALA A 1 174 ? 9.868 2.204 -14.055 1.00 92.50 174 ALA A CA 1
ATOM 1343 C C . ALA A 1 174 ? 8.937 1.539 -15.083 1.00 92.50 174 ALA A C 1
ATOM 1345 O O . ALA A 1 174 ? 8.620 2.149 -16.102 1.00 92.50 174 ALA A O 1
ATOM 1346 N N . LEU A 1 175 ? 8.420 0.342 -14.786 1.00 94.06 175 LEU A N 1
ATOM 1347 C CA . LEU A 1 175 ? 7.505 -0.395 -15.666 1.00 94.06 175 LEU A CA 1
ATOM 1348 C C . LEU A 1 175 ? 6.189 0.343 -15.948 1.00 94.06 175 LEU A C 1
ATOM 1350 O O . LEU A 1 175 ? 5.655 0.208 -17.045 1.00 94.06 175 LEU A O 1
ATOM 1354 N N . LEU A 1 176 ? 5.714 1.198 -15.034 1.00 92.75 176 LEU A N 1
ATOM 1355 C CA . LEU A 1 176 ? 4.557 2.079 -15.270 1.00 92.75 176 LEU A CA 1
ATOM 1356 C C . LEU A 1 176 ? 4.747 3.069 -16.427 1.00 92.75 176 LEU A C 1
ATOM 1358 O O . LEU A 1 176 ? 3.779 3.689 -16.865 1.00 92.75 176 LEU A O 1
ATOM 1362 N N . GLY A 1 177 ? 5.982 3.272 -16.890 1.00 90.06 177 GLY A N 1
ATOM 1363 C CA . GLY A 1 177 ? 6.243 4.035 -18.101 1.00 90.06 177 GLY A CA 1
ATOM 1364 C C . GLY A 1 177 ? 5.771 3.320 -19.368 1.00 90.06 177 GLY A C 1
ATOM 1365 O O . GLY A 1 177 ? 5.504 3.998 -20.354 1.00 90.06 177 GLY A O 1
ATOM 1366 N N . LEU A 1 178 ? 5.670 1.987 -19.363 1.00 91.31 178 LEU A N 1
ATOM 1367 C CA . LEU A 1 178 ? 5.289 1.185 -20.526 1.00 91.31 178 LEU A CA 1
ATOM 1368 C C . LEU A 1 178 ? 3.766 0.993 -20.622 1.00 91.31 178 LEU A C 1
ATOM 1370 O O . LEU A 1 178 ? 3.094 0.891 -19.589 1.00 91.31 178 LEU A O 1
ATOM 1374 N N . PRO A 1 179 ? 3.224 0.840 -21.847 1.00 91.44 179 PRO A N 1
ATOM 1375 C CA . PRO A 1 179 ? 1.884 0.300 -22.057 1.00 91.44 179 PRO A CA 1
ATOM 1376 C C . PRO A 1 179 ? 1.700 -1.033 -21.324 1.00 91.44 179 PRO A C 1
ATOM 1378 O O . PRO A 1 179 ? 2.618 -1.854 -21.307 1.00 91.44 179 PRO A O 1
ATOM 1381 N N . VAL A 1 180 ? 0.511 -1.251 -20.755 1.00 91.06 180 VAL A N 1
ATOM 1382 C CA . VAL A 1 180 ? 0.187 -2.408 -19.896 1.00 91.06 180 VAL A CA 1
ATOM 1383 C C . VAL A 1 180 ? 0.547 -3.745 -20.555 1.00 91.06 180 VAL A C 1
ATOM 1385 O O . VAL A 1 180 ? 1.136 -4.599 -19.898 1.00 91.06 180 VAL A O 1
ATOM 1388 N N . ASP A 1 181 ? 0.317 -3.885 -21.861 1.00 90.62 181 ASP A N 1
ATOM 1389 C CA . ASP A 1 181 ? 0.589 -5.114 -22.624 1.00 90.62 181 ASP A CA 1
ATOM 1390 C C . ASP A 1 181 ? 2.086 -5.462 -22.732 1.00 90.62 181 AS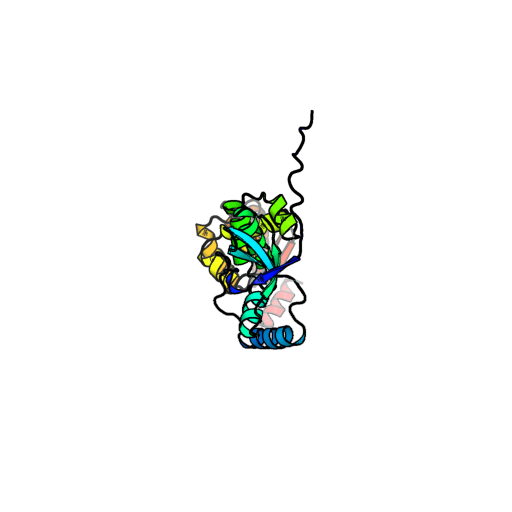P A C 1
ATOM 1392 O O . ASP A 1 181 ? 2.458 -6.620 -22.913 1.00 90.62 181 ASP A O 1
ATOM 1396 N N . LEU A 1 182 ? 2.971 -4.464 -22.628 1.00 91.12 182 LEU A N 1
ATOM 1397 C CA . LEU A 1 182 ? 4.423 -4.648 -22.739 1.00 91.12 182 LEU A CA 1
ATOM 1398 C C . LEU A 1 182 ? 5.101 -4.878 -21.382 1.00 91.12 182 LEU A C 1
ATOM 1400 O O . LEU A 1 182 ? 6.263 -5.293 -21.338 1.00 91.12 182 LEU A O 1
ATOM 1404 N N . GLN A 1 183 ? 4.398 -4.611 -20.279 1.00 94.56 183 GLN A N 1
ATOM 1405 C CA . GLN A 1 183 ? 4.955 -4.698 -18.930 1.00 94.56 183 GLN A CA 1
ATOM 1406 C C . GLN A 1 183 ? 5.398 -6.121 -18.545 1.00 94.56 183 GLN A C 1
ATOM 1408 O O . GLN A 1 183 ? 6.517 -6.235 -18.042 1.00 94.56 183 GLN A O 1
ATOM 1413 N N . PRO A 1 184 ? 4.634 -7.206 -18.812 1.00 92.94 184 PRO A N 1
ATOM 1414 C CA . PRO A 1 184 ? 5.052 -8.566 -18.448 1.00 92.94 184 PRO A CA 1
ATOM 1415 C C . PRO A 1 184 ? 6.359 -8.980 -19.128 1.00 92.94 184 PRO A C 1
ATOM 1417 O O . PRO A 1 184 ? 7.288 -9.455 -18.481 1.00 92.94 184 PRO A O 1
ATOM 1420 N N . GLY A 1 185 ? 6.485 -8.709 -20.432 1.00 90.12 185 GLY A N 1
ATOM 1421 C CA . GLY A 1 185 ? 7.698 -9.032 -21.186 1.00 90.12 185 GLY A CA 1
ATOM 1422 C C . GLY A 1 185 ? 8.928 -8.238 -20.731 1.00 90.12 185 GLY A C 1
ATOM 1423 O O . GLY A 1 185 ? 10.051 -8.740 -20.802 1.00 90.12 185 GLY A O 1
ATOM 1424 N N . ALA A 1 186 ? 8.742 -7.003 -20.257 1.00 92.19 186 ALA A N 1
ATOM 1425 C CA . ALA A 1 186 ? 9.818 -6.213 -19.663 1.00 92.19 186 ALA A CA 1
ATOM 1426 C C . ALA A 1 186 ? 10.186 -6.711 -18.254 1.00 92.19 186 ALA A C 1
ATOM 1428 O O . ALA A 1 186 ? 11.372 -6.839 -17.954 1.00 92.19 186 ALA A O 1
ATOM 1429 N N . ALA A 1 187 ? 9.194 -7.047 -17.426 1.00 92.44 187 ALA A N 1
ATOM 1430 C CA . ALA A 1 187 ? 9.377 -7.613 -16.089 1.00 92.44 187 ALA A CA 1
ATOM 1431 C C . ALA A 1 187 ? 10.178 -8.920 -16.116 1.00 92.44 187 ALA A C 1
ATOM 1433 O O . ALA A 1 187 ? 11.148 -9.065 -15.374 1.00 92.44 187 ALA A O 1
ATOM 1434 N N . GLU A 1 188 ? 9.859 -9.813 -17.052 1.00 91.81 188 GLU A N 1
ATOM 1435 C CA . GLU A 1 188 ? 10.602 -11.057 -17.255 1.00 91.81 188 GLU A CA 1
ATOM 1436 C C . GLU A 1 188 ? 12.073 -10.824 -17.608 1.00 91.81 188 GLU A C 1
ATOM 1438 O O . GLU A 1 188 ? 12.961 -11.492 -17.082 1.00 91.81 188 GLU A O 1
ATOM 1443 N N . LYS A 1 189 ? 12.366 -9.830 -18.456 1.00 89.69 189 LYS A N 1
ATOM 1444 C CA . LYS A 1 189 ? 13.754 -9.467 -18.785 1.00 89.69 189 LYS A CA 1
ATOM 1445 C C . LYS A 1 189 ? 14.503 -8.915 -17.577 1.00 89.69 189 LYS A C 1
ATOM 1447 O O . LYS A 1 189 ? 15.664 -9.270 -17.388 1.00 89.69 189 LYS A O 1
ATOM 1452 N N . ILE A 1 190 ? 13.855 -8.062 -16.781 1.00 90.31 190 ILE A N 1
ATOM 1453 C CA . ILE A 1 190 ? 14.433 -7.491 -15.556 1.00 90.31 190 ILE A CA 1
ATOM 1454 C C . ILE A 1 190 ? 14.796 -8.611 -14.588 1.00 90.31 190 ILE A C 1
ATOM 1456 O O . ILE A 1 190 ? 15.928 -8.648 -14.109 1.00 90.31 190 ILE A O 1
ATOM 1460 N N . ARG A 1 191 ? 13.874 -9.556 -14.380 1.00 86.69 191 ARG A N 1
ATOM 1461 C CA . ARG A 1 191 ? 14.082 -10.734 -13.539 1.00 86.69 191 ARG A CA 1
ATOM 1462 C C . ARG A 1 191 ? 15.211 -11.622 -14.056 1.00 86.69 191 ARG A C 1
ATOM 1464 O O . ARG A 1 191 ? 16.162 -11.889 -13.331 1.00 86.69 191 ARG A O 1
ATOM 1471 N N . ALA A 1 192 ? 15.136 -12.053 -15.315 1.00 84.81 192 ALA A N 1
ATOM 1472 C CA . ALA A 1 192 ? 16.090 -12.997 -15.897 1.00 84.81 192 ALA A CA 1
ATOM 1473 C C . ALA A 1 192 ? 17.526 -12.451 -15.944 1.00 84.81 192 ALA A C 1
ATOM 1475 O O . ALA A 1 192 ? 18.484 -13.219 -15.882 1.00 84.81 192 ALA A O 1
ATOM 1476 N N . GLN A 1 193 ? 17.682 -11.132 -16.073 1.00 85.38 193 GLN A N 1
ATOM 1477 C CA . GLN A 1 193 ? 18.984 -10.464 -16.138 1.00 85.38 193 GLN A CA 1
ATOM 1478 C C . GLN A 1 193 ? 19.388 -9.801 -14.813 1.00 85.38 193 GLN A C 1
ATOM 1480 O O . GLN A 1 193 ? 20.437 -9.159 -14.773 1.00 85.38 193 GLN A O 1
ATOM 1485 N N . ALA A 1 194 ? 18.575 -9.941 -13.756 1.00 85.12 194 ALA A N 1
ATOM 1486 C CA . ALA A 1 194 ? 18.754 -9.296 -12.454 1.00 85.12 194 ALA A CA 1
ATOM 1487 C C . ALA A 1 194 ? 19.119 -7.803 -12.577 1.00 85.12 194 ALA A C 1
ATOM 1489 O O . ALA A 1 194 ? 20.093 -7.323 -11.989 1.00 85.12 194 ALA A O 1
ATOM 1490 N N . LEU A 1 195 ? 18.369 -7.073 -13.411 1.00 85.19 195 LEU A N 1
ATOM 1491 C CA . LEU A 1 195 ? 18.648 -5.664 -13.678 1.00 85.19 195 LEU A CA 1
ATOM 1492 C C . LEU A 1 195 ? 18.387 -4.821 -12.431 1.00 85.19 195 LEU A C 1
ATOM 1494 O O . LEU A 1 195 ? 17.408 -5.028 -11.724 1.00 85.19 195 LEU A O 1
ATOM 1498 N N . ASN A 1 196 ? 19.224 -3.810 -12.210 1.00 88.50 196 ASN A N 1
ATOM 1499 C CA . ASN A 1 196 ? 18.951 -2.792 -11.201 1.00 88.50 196 ASN A CA 1
ATOM 1500 C C . ASN A 1 196 ? 17.942 -1.742 -11.704 1.00 88.50 196 ASN A C 1
ATOM 1502 O O . ASN A 1 196 ? 17.630 -1.655 -12.897 1.00 88.50 196 ASN A O 1
ATOM 1506 N N . VAL A 1 197 ? 17.480 -0.873 -10.800 1.00 86.12 197 VAL A N 1
ATOM 1507 C CA . VAL A 1 197 ? 16.484 0.172 -11.103 1.00 86.12 197 VAL A CA 1
ATOM 1508 C C . VAL A 1 197 ? 16.924 1.087 -12.251 1.00 86.12 197 VAL A C 1
ATOM 1510 O O . VAL A 1 197 ? 16.134 1.358 -13.151 1.00 86.12 197 VAL A O 1
ATOM 1513 N N . ARG A 1 198 ? 18.197 1.503 -12.300 1.00 84.19 198 ARG A N 1
ATOM 1514 C CA . ARG A 1 198 ? 18.703 2.379 -13.376 1.00 84.19 198 ARG A CA 1
ATOM 1515 C C . ARG A 1 198 ? 18.735 1.674 -14.731 1.00 84.19 198 ARG A C 1
ATOM 1517 O O . ARG A 1 198 ? 18.406 2.272 -15.751 1.00 84.19 198 ARG A O 1
ATOM 1524 N N . GLN A 1 199 ? 19.137 0.405 -14.757 1.00 83.50 199 GLN A N 1
ATOM 1525 C CA . GLN A 1 199 ? 19.107 -0.417 -15.969 1.00 83.50 199 GLN A CA 1
ATOM 1526 C C . GLN A 1 199 ? 17.670 -0.655 -16.435 1.00 83.50 199 GLN A C 1
ATOM 1528 O O . GLN A 1 199 ? 17.395 -0.623 -17.631 1.00 83.50 199 GLN A O 1
ATOM 1533 N N . THR A 1 200 ? 16.747 -0.823 -15.491 1.00 88.94 200 THR A N 1
ATOM 1534 C CA . THR A 1 200 ? 15.318 -0.963 -15.766 1.00 88.94 200 THR A CA 1
ATOM 1535 C C . THR A 1 200 ? 14.734 0.307 -16.387 1.00 88.94 200 THR A C 1
ATOM 1537 O O . THR A 1 200 ? 14.049 0.232 -17.404 1.00 88.94 200 THR A O 1
ATOM 1540 N N . GLU A 1 201 ? 15.050 1.485 -15.845 1.00 89.12 201 GLU A N 1
ATOM 1541 C CA . GLU A 1 201 ? 14.660 2.771 -16.440 1.00 89.12 201 GLU A CA 1
ATOM 1542 C C . GLU A 1 201 ? 15.203 2.926 -17.869 1.00 89.12 201 GLU A C 1
ATOM 1544 O O . GLU A 1 201 ? 14.487 3.385 -18.763 1.00 89.12 201 GLU A O 1
ATOM 1549 N N . ALA A 1 202 ? 16.449 2.501 -18.111 1.00 86.19 202 ALA A N 1
ATOM 1550 C CA . ALA A 1 202 ? 17.048 2.513 -19.443 1.00 86.19 202 ALA A CA 1
ATOM 1551 C C . ALA A 1 202 ? 16.329 1.560 -20.415 1.00 86.19 202 ALA A C 1
ATOM 1553 O O . ALA A 1 202 ? 16.040 1.954 -21.546 1.00 86.19 202 ALA A O 1
ATOM 1554 N N . LEU A 1 203 ? 15.987 0.346 -19.969 1.00 87.56 203 LEU A N 1
ATOM 1555 C CA . LEU A 1 203 ? 15.222 -0.631 -20.748 1.00 87.56 203 LEU A CA 1
ATOM 1556 C C . LEU A 1 203 ? 13.839 -0.084 -21.121 1.00 87.56 203 LEU A C 1
ATOM 1558 O O . LEU A 1 203 ? 13.451 -0.122 -22.287 1.00 87.56 203 LEU A O 1
ATOM 1562 N N . VAL A 1 204 ? 13.117 0.482 -20.151 1.00 91.31 204 VAL A N 1
ATOM 1563 C CA . VAL A 1 204 ? 11.801 1.097 -20.374 1.00 91.31 204 VAL A CA 1
ATOM 1564 C C . VAL A 1 204 ? 11.905 2.242 -21.377 1.00 91.31 204 VAL A C 1
ATOM 1566 O O . VAL A 1 204 ? 11.112 2.319 -22.314 1.00 91.31 204 VAL A O 1
ATOM 1569 N N . ARG A 1 205 ? 12.914 3.110 -21.236 1.00 88.31 205 ARG A N 1
ATOM 1570 C CA . ARG A 1 205 ? 13.159 4.207 -22.179 1.00 88.31 205 ARG A CA 1
ATOM 1571 C C . ARG A 1 205 ? 13.446 3.697 -23.592 1.00 88.31 205 ARG A C 1
ATOM 1573 O O . ARG A 1 205 ? 12.974 4.302 -24.548 1.00 88.31 205 ARG A O 1
ATOM 1580 N N . GLN A 1 206 ? 14.192 2.603 -23.728 1.00 87.75 206 GLN A N 1
ATOM 1581 C CA . GLN A 1 206 ? 14.481 1.982 -25.020 1.00 87.75 206 GLN A CA 1
ATOM 1582 C C . GLN A 1 206 ? 13.225 1.381 -25.667 1.00 87.75 206 GLN A C 1
ATOM 1584 O O . GLN A 1 206 ? 13.069 1.478 -26.879 1.00 87.75 206 GLN A O 1
ATOM 1589 N N . MET A 1 207 ? 12.333 0.783 -24.875 1.00 84.44 207 MET A N 1
ATOM 1590 C CA . MET A 1 207 ? 11.085 0.181 -25.361 1.00 84.44 207 MET A CA 1
ATOM 1591 C C . MET A 1 207 ? 10.003 1.219 -25.697 1.00 84.44 207 MET A C 1
ATOM 1593 O O . MET A 1 207 ? 9.191 0.974 -26.582 1.00 84.44 207 MET A O 1
ATOM 1597 N N . ASN A 1 208 ? 9.999 2.367 -25.012 1.00 80.25 208 ASN A N 1
ATOM 1598 C CA . ASN A 1 208 ? 9.082 3.484 -25.272 1.00 80.25 208 ASN A CA 1
ATOM 1599 C C . ASN A 1 208 ? 9.558 4.457 -26.341 1.00 80.25 208 ASN A C 1
ATOM 1601 O O . ASN A 1 208 ? 8.759 5.259 -26.829 1.00 80.25 208 ASN A O 1
ATOM 1605 N N . ALA A 1 209 ? 10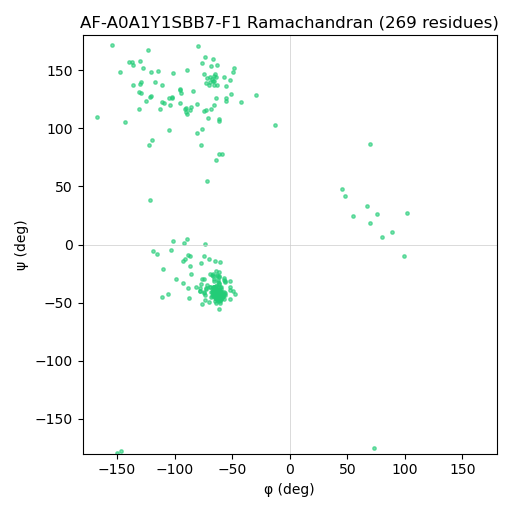.851 4.456 -26.669 1.00 76.75 209 ALA A N 1
ATOM 1606 C CA . ALA A 1 209 ? 11.286 5.172 -27.846 1.00 76.75 209 ALA A CA 1
ATOM 1607 C C . ALA A 1 209 ? 10.454 4.615 -29.013 1.00 76.75 209 ALA A C 1
ATOM 1609 O O . ALA A 1 209 ? 10.456 3.393 -29.205 1.00 76.75 209 ALA A O 1
ATOM 1610 N N . PRO A 1 210 ? 9.744 5.456 -29.800 1.00 50.19 210 PRO A N 1
ATOM 1611 C CA . PRO A 1 210 ? 9.304 4.993 -31.109 1.00 50.19 210 PRO A CA 1
ATOM 1612 C C . PRO A 1 210 ? 10.539 4.380 -31.766 1.00 50.19 210 PRO A C 1
ATOM 1614 O O . PRO A 1 210 ? 11.651 4.832 -31.469 1.00 50.19 210 PRO A O 1
ATOM 1617 N N . SER A 1 211 ? 10.394 3.358 -32.610 1.00 47.56 211 SER A N 1
ATOM 1618 C CA . SER A 1 211 ? 11.487 2.988 -33.507 1.00 47.56 211 SER A CA 1
ATOM 1619 C C . SER A 1 211 ? 11.820 4.202 -34.381 1.00 47.56 211 SER A C 1
ATOM 1621 O O . SER A 1 211 ? 11.448 4.279 -35.543 1.00 47.56 211 SER A O 1
ATOM 1623 N N . ALA A 1 212 ? 12.545 5.171 -33.825 1.00 37.72 212 ALA A N 1
ATOM 1624 C CA . ALA A 1 212 ? 13.592 5.823 -34.536 1.00 37.72 212 ALA A CA 1
ATOM 1625 C C . ALA A 1 212 ? 14.430 4.658 -35.063 1.00 37.72 212 ALA A C 1
ATOM 1627 O O . ALA A 1 212 ? 14.742 3.731 -34.294 1.00 37.72 212 ALA A O 1
ATOM 1628 N N . PRO A 1 213 ? 14.740 4.645 -36.365 1.00 36.88 213 PRO A N 1
ATOM 1629 C CA . PRO A 1 213 ? 15.741 3.720 -36.850 1.00 36.88 213 PRO A CA 1
ATOM 1630 C C . PRO A 1 213 ? 16.950 3.845 -35.917 1.00 36.88 213 PRO A C 1
ATOM 1632 O O . PRO A 1 213 ? 17.175 4.911 -35.323 1.00 36.88 213 PRO A O 1
ATOM 1635 N N . LYS A 1 214 ? 17.727 2.761 -35.771 1.00 41.19 214 LYS A N 1
ATOM 1636 C CA . LYS A 1 214 ? 19.141 2.882 -35.382 1.00 41.19 214 LYS A CA 1
ATOM 1637 C C . LYS A 1 214 ? 19.633 4.223 -35.910 1.00 41.19 214 LYS A C 1
ATOM 1639 O O . LYS A 1 214 ? 19.381 4.504 -37.079 1.00 41.19 214 LYS A O 1
ATOM 1644 N N . ALA A 1 215 ? 20.243 5.049 -35.069 1.00 37.44 215 ALA A N 1
ATOM 1645 C CA . ALA A 1 215 ? 20.883 6.271 -35.523 1.00 37.44 215 ALA A CA 1
ATOM 1646 C C . ALA A 1 215 ? 22.053 5.899 -36.459 1.00 37.44 215 ALA A C 1
ATOM 1648 O O . ALA A 1 215 ? 23.215 5.944 -36.086 1.00 37.44 215 ALA A O 1
ATOM 1649 N N . GLU A 1 216 ? 21.722 5.451 -37.664 1.00 45.84 216 GLU A N 1
ATOM 1650 C CA . GLU A 1 216 ? 22.470 5.577 -38.890 1.00 45.84 216 GLU A CA 1
ATOM 1651 C C . GLU A 1 216 ? 22.154 6.988 -39.347 1.00 45.84 216 GLU A C 1
ATOM 1653 O O . GLU A 1 216 ? 21.088 7.219 -39.895 1.00 45.84 216 GLU A O 1
ATOM 1658 N N . LEU A 1 217 ? 23.013 7.949 -39.029 1.00 43.38 217 LEU A N 1
ATOM 1659 C CA . LEU A 1 217 ? 23.151 9.208 -39.758 1.00 43.38 217 LEU A CA 1
ATOM 1660 C C . LEU A 1 217 ? 24.450 9.840 -39.246 1.00 43.38 217 LEU A C 1
ATOM 1662 O O . LEU A 1 217 ? 24.516 10.272 -38.099 1.00 43.38 217 LEU A O 1
ATOM 1666 N N . LYS A 1 218 ? 25.460 9.847 -40.132 1.00 41.78 218 LYS A N 1
ATOM 1667 C CA . LYS A 1 218 ? 26.875 10.284 -40.009 1.00 41.78 218 LYS A CA 1
ATOM 1668 C C . LYS A 1 218 ? 27.959 9.228 -39.779 1.00 41.78 218 LYS A C 1
ATOM 1670 O O . LYS A 1 218 ? 29.126 9.545 -39.978 1.00 41.78 218 LYS A O 1
ATOM 1675 N N . THR A 1 219 ? 27.628 7.970 -39.490 1.00 42.31 219 THR A N 1
ATOM 1676 C CA . THR A 1 219 ? 28.670 6.926 -39.415 1.00 42.31 219 THR A CA 1
ATOM 1677 C C . THR A 1 219 ? 29.127 6.465 -40.801 1.00 42.31 219 THR A C 1
ATOM 1679 O O . THR A 1 219 ? 30.309 6.228 -40.963 1.00 42.31 219 THR A O 1
ATOM 1682 N N . ALA A 1 220 ? 28.264 6.425 -41.825 1.00 45.72 220 ALA A N 1
ATOM 1683 C CA . ALA A 1 220 ? 28.593 5.812 -43.123 1.00 45.72 220 ALA A CA 1
ATOM 1684 C C . ALA A 1 220 ? 29.778 6.465 -43.880 1.00 45.72 220 ALA A C 1
ATOM 1686 O O . ALA A 1 220 ? 30.660 5.754 -44.345 1.00 45.72 220 ALA A O 1
ATOM 1687 N N . GLU A 1 221 ? 29.869 7.801 -43.956 1.00 47.75 221 GLU A N 1
ATOM 1688 C CA . GLU A 1 221 ? 30.992 8.468 -44.656 1.00 47.75 221 GLU A CA 1
ATOM 1689 C C . GLU A 1 221 ? 32.319 8.416 -43.872 1.00 47.75 221 GLU A C 1
ATOM 1691 O O . GLU A 1 221 ? 33.402 8.416 -44.465 1.00 47.75 221 GLU A O 1
ATOM 1696 N N . ILE A 1 222 ? 32.251 8.376 -42.535 1.00 50.44 222 ILE A N 1
ATOM 1697 C CA . ILE A 1 222 ? 33.427 8.227 -41.663 1.00 50.44 222 ILE A CA 1
ATOM 1698 C C . ILE A 1 222 ? 33.885 6.758 -41.648 1.00 50.44 222 ILE A C 1
ATOM 1700 O O . ILE A 1 222 ? 35.087 6.492 -41.688 1.00 50.44 222 ILE A O 1
ATOM 1704 N N . ASP A 1 223 ? 32.944 5.813 -41.662 1.00 60.38 223 ASP A N 1
ATOM 1705 C CA . ASP A 1 223 ? 33.189 4.370 -41.690 1.00 60.38 223 ASP A CA 1
ATOM 1706 C C . ASP A 1 223 ? 33.847 3.955 -43.011 1.00 60.38 223 ASP A C 1
ATOM 1708 O O . ASP A 1 223 ? 34.860 3.271 -42.964 1.00 60.38 223 ASP A O 1
ATOM 1712 N N . ASP A 1 224 ? 33.431 4.482 -44.171 1.00 63.28 224 ASP A N 1
ATOM 1713 C CA . ASP A 1 224 ? 34.105 4.203 -45.454 1.00 63.28 224 ASP A CA 1
ATOM 1714 C C . ASP A 1 224 ? 35.582 4.636 -45.451 1.00 63.28 224 ASP A C 1
ATOM 1716 O O . ASP A 1 224 ? 36.471 3.886 -45.865 1.00 63.28 224 ASP A O 1
ATOM 1720 N N . ARG A 1 225 ? 35.898 5.833 -44.935 1.00 68.88 225 ARG A N 1
ATOM 1721 C CA . ARG A 1 225 ? 37.295 6.299 -44.832 1.00 68.88 225 ARG A CA 1
ATOM 1722 C C . ARG A 1 225 ? 38.111 5.460 -43.851 1.00 68.88 225 ARG A C 1
ATOM 1724 O O . ARG A 1 225 ? 39.270 5.145 -44.137 1.00 68.88 225 ARG A O 1
ATOM 1731 N N . LEU A 1 226 ? 37.528 5.100 -42.708 1.00 71.19 226 LEU A N 1
ATOM 1732 C CA . LEU A 1 226 ? 38.181 4.258 -41.706 1.00 71.19 226 LEU A CA 1
ATOM 1733 C C . LEU A 1 226 ? 38.359 2.819 -42.208 1.00 71.19 226 LEU A C 1
ATOM 1735 O O . LEU A 1 226 ? 39.410 2.226 -41.968 1.00 71.19 226 LEU A O 1
ATOM 1739 N N . GLN A 1 227 ? 37.406 2.280 -42.967 1.00 72.62 227 GLN A N 1
ATOM 1740 C CA . GLN A 1 227 ? 37.491 0.969 -43.607 1.00 72.62 227 GLN A CA 1
ATOM 1741 C C . GLN A 1 227 ? 38.565 0.944 -44.697 1.00 72.62 227 GLN A C 1
ATOM 1743 O O . GLN A 1 227 ? 39.398 0.042 -44.691 1.00 72.62 227 GLN A O 1
ATOM 1748 N N . ILE A 1 228 ? 38.658 1.975 -45.546 1.00 78.69 228 ILE A N 1
ATOM 1749 C CA . ILE A 1 228 ? 39.754 2.098 -46.524 1.00 78.69 228 ILE A CA 1
ATOM 1750 C C . ILE A 1 228 ? 41.118 2.168 -45.814 1.00 78.69 228 ILE A C 1
ATOM 1752 O O . ILE A 1 228 ? 42.087 1.544 -46.253 1.00 78.69 228 ILE A O 1
ATOM 1756 N N . ALA A 1 229 ? 41.217 2.904 -44.701 1.00 78.12 229 ALA A N 1
ATOM 1757 C CA . ALA A 1 229 ? 42.444 2.975 -43.906 1.00 78.12 229 ALA A CA 1
ATOM 1758 C C . ALA A 1 229 ? 42.789 1.629 -43.239 1.00 78.12 229 ALA A C 1
ATOM 1760 O O . ALA A 1 229 ? 43.958 1.234 -43.224 1.00 78.12 229 ALA A O 1
ATOM 1761 N N . ARG A 1 230 ? 41.783 0.896 -42.743 1.00 80.75 230 ARG A N 1
ATOM 1762 C CA . ARG A 1 230 ? 41.928 -0.470 -42.217 1.00 80.75 230 ARG A CA 1
ATOM 1763 C C . ARG A 1 230 ? 42.440 -1.420 -43.282 1.00 80.75 230 ARG A C 1
ATOM 1765 O O . ARG A 1 230 ? 43.363 -2.172 -42.994 1.00 80.75 230 ARG A O 1
ATOM 1772 N N . ASP A 1 231 ? 41.865 -1.384 -44.477 1.00 79.06 231 ASP A N 1
ATOM 1773 C CA . ASP A 1 231 ? 42.194 -2.311 -45.561 1.00 79.06 231 ASP A CA 1
ATOM 1774 C C . ASP A 1 231 ? 43.615 -2.096 -46.059 1.00 79.06 231 ASP A C 1
ATOM 1776 O O . ASP A 1 231 ? 44.379 -3.054 -46.159 1.00 79.06 231 ASP A O 1
ATOM 1780 N N . ARG A 1 232 ? 44.030 -0.835 -46.228 1.00 81.12 232 ARG A N 1
ATOM 1781 C CA . ARG A 1 232 ? 45.426 -0.499 -46.543 1.00 81.12 232 ARG A CA 1
ATOM 1782 C C . ARG A 1 232 ? 46.392 -0.964 -45.460 1.00 81.12 232 ARG A C 1
ATOM 1784 O O . ARG A 1 232 ? 47.477 -1.452 -45.773 1.00 81.12 232 ARG A O 1
ATOM 1791 N N . LEU A 1 233 ? 46.025 -0.810 -44.186 1.00 80.94 233 LEU A N 1
ATOM 1792 C CA . LEU A 1 233 ? 46.870 -1.272 -43.090 1.00 80.94 233 LEU A CA 1
ATOM 1793 C C . LEU A 1 233 ? 46.944 -2.802 -43.060 1.00 80.94 233 LEU A C 1
ATOM 1795 O O . LEU A 1 233 ? 48.045 -3.334 -42.953 1.00 80.94 233 LEU A O 1
ATOM 1799 N N . ALA A 1 234 ? 45.807 -3.489 -43.200 1.00 81.06 234 ALA A N 1
ATOM 1800 C CA . ALA A 1 234 ? 45.703 -4.945 -43.227 1.00 81.06 234 ALA A CA 1
ATOM 1801 C C . ALA A 1 234 ? 46.500 -5.555 -44.387 1.00 81.06 234 ALA A C 1
ATOM 1803 O O . ALA A 1 234 ? 47.212 -6.539 -44.187 1.00 81.06 234 ALA A O 1
ATOM 1804 N N . GLU A 1 235 ? 46.449 -4.939 -45.570 1.00 81.31 235 GLU A N 1
ATOM 1805 C CA . GLU A 1 235 ? 47.232 -5.341 -46.740 1.00 81.31 235 GLU A CA 1
ATOM 1806 C C . GLU A 1 235 ? 48.736 -5.133 -46.511 1.00 81.31 235 GLU A C 1
ATOM 1808 O O . GLU A 1 235 ? 49.535 -6.037 -46.764 1.00 81.31 235 GLU A O 1
ATOM 1813 N N . ARG A 1 236 ? 49.132 -3.985 -45.941 1.00 81.06 236 ARG A N 1
ATOM 1814 C CA . ARG A 1 236 ? 50.541 -3.673 -45.662 1.00 81.06 236 ARG A CA 1
ATOM 1815 C C . ARG A 1 236 ? 51.162 -4.624 -44.641 1.00 81.06 236 ARG A C 1
ATOM 1817 O O . ARG A 1 236 ? 52.290 -5.074 -44.832 1.00 81.06 236 ARG A O 1
ATOM 1824 N N . ILE A 1 237 ? 50.440 -4.945 -43.569 1.00 82.44 237 ILE A N 1
ATOM 1825 C CA . ILE A 1 237 ? 50.952 -5.829 -42.511 1.00 82.44 237 ILE A CA 1
ATOM 1826 C C . ILE A 1 237 ? 50.672 -7.315 -42.784 1.00 82.44 237 ILE A C 1
ATOM 1828 O O . ILE A 1 237 ? 51.231 -8.165 -42.094 1.00 82.44 237 ILE A O 1
ATOM 1832 N N . LYS A 1 238 ? 49.861 -7.634 -43.807 1.00 80.06 238 LYS A N 1
ATOM 1833 C CA . LYS A 1 238 ? 49.333 -8.972 -44.143 1.00 80.06 238 LYS A CA 1
ATOM 1834 C C . LYS A 1 238 ? 48.744 -9.711 -42.938 1.00 80.06 238 LYS A C 1
ATOM 1836 O O . LYS A 1 238 ? 48.974 -10.905 -42.773 1.00 80.06 238 LYS A O 1
ATOM 1841 N N . ALA A 1 239 ? 48.011 -8.993 -42.094 1.00 79.88 239 ALA A N 1
ATOM 1842 C CA . ALA A 1 239 ? 47.377 -9.542 -40.902 1.00 79.88 239 ALA A CA 1
ATOM 1843 C C . ALA A 1 239 ? 45.954 -9.004 -40.760 1.00 79.88 239 ALA A C 1
ATOM 1845 O O . ALA A 1 239 ? 45.604 -7.949 -41.296 1.00 79.88 239 ALA A O 1
ATOM 1846 N N . LYS A 1 240 ? 45.116 -9.738 -40.027 1.00 77.56 240 LYS A N 1
ATOM 1847 C CA . LYS A 1 240 ? 43.717 -9.362 -39.836 1.00 77.56 240 LYS A CA 1
ATOM 1848 C C . LYS A 1 240 ? 43.621 -8.195 -38.854 1.00 77.56 240 LYS A C 1
ATOM 1850 O O . LYS A 1 240 ? 43.923 -8.337 -37.669 1.00 77.56 240 LYS A O 1
ATOM 1855 N N . VAL A 1 241 ? 43.160 -7.050 -39.354 1.00 79.44 241 VAL A N 1
ATOM 1856 C CA . VAL A 1 241 ? 42.951 -5.832 -38.566 1.00 79.44 241 VAL A CA 1
ATOM 1857 C C . VAL A 1 241 ? 41.464 -5.633 -38.306 1.00 79.44 241 VAL A C 1
ATOM 1859 O O . VAL A 1 241 ? 40.657 -5.589 -39.232 1.00 79.44 241 VAL A O 1
ATOM 1862 N N . VAL A 1 242 ? 41.100 -5.488 -37.035 1.00 75.31 242 VAL A N 1
ATOM 1863 C CA . VAL A 1 242 ? 39.732 -5.206 -36.598 1.00 75.31 242 VAL A CA 1
ATOM 1864 C C . VAL A 1 242 ? 39.674 -3.791 -36.037 1.00 75.31 242 VAL A C 1
ATOM 1866 O O . VAL A 1 242 ? 40.382 -3.461 -35.085 1.00 75.31 242 VAL A O 1
ATOM 1869 N N . LEU A 1 243 ? 38.807 -2.963 -36.615 1.00 74.00 243 LEU A N 1
ATOM 1870 C CA . LEU A 1 243 ? 38.462 -1.656 -36.068 1.00 74.00 243 LEU A CA 1
ATOM 1871 C C . LEU A 1 243 ? 37.367 -1.808 -35.013 1.00 74.00 243 LEU A C 1
ATOM 1873 O O . LEU A 1 243 ? 36.353 -2.463 -35.243 1.00 74.00 243 LEU A O 1
ATOM 1877 N N . LYS A 1 244 ? 37.571 -1.175 -33.861 1.00 72.69 244 LYS A N 1
ATOM 1878 C CA . LYS A 1 244 ? 36.570 -1.012 -32.807 1.00 72.69 244 LYS A CA 1
ATOM 1879 C C . LYS A 1 244 ? 36.392 0.486 -32.539 1.00 72.69 244 LYS A C 1
ATOM 1881 O O . LYS A 1 244 ? 37.096 1.028 -31.677 1.00 72.69 244 LYS A O 1
ATOM 1886 N N . PRO A 1 245 ? 35.530 1.175 -33.306 1.00 65.31 245 PRO A N 1
ATOM 1887 C CA . PRO A 1 245 ? 35.240 2.584 -33.071 1.00 65.31 245 PRO A CA 1
ATOM 1888 C C . PRO A 1 245 ? 34.532 2.759 -31.721 1.00 65.31 245 PRO A C 1
ATOM 1890 O O . PRO A 1 245 ? 33.719 1.922 -31.327 1.00 65.31 245 PRO A O 1
ATOM 1893 N N . ARG A 1 246 ? 34.881 3.826 -30.993 1.00 55.84 246 ARG A N 1
ATOM 1894 C CA . ARG A 1 246 ? 34.226 4.220 -29.737 1.00 55.84 246 ARG A CA 1
ATOM 1895 C C . ARG A 1 246 ? 33.336 5.446 -29.951 1.00 55.84 246 ARG A C 1
ATOM 1897 O O . ARG A 1 246 ? 32.222 5.428 -29.455 1.00 55.84 246 ARG A O 1
ATOM 1904 N N . ASP A 1 247 ? 33.817 6.433 -30.713 1.00 62.97 247 ASP A N 1
ATOM 1905 C CA . ASP A 1 247 ? 33.111 7.657 -31.138 1.00 62.97 247 ASP A CA 1
ATOM 1906 C C . ASP A 1 247 ? 33.592 8.080 -32.557 1.00 62.97 247 ASP A C 1
ATOM 1908 O O . ASP A 1 247 ? 34.463 7.416 -33.119 1.00 62.97 247 ASP A O 1
ATOM 1912 N N . GLU A 1 248 ? 33.099 9.202 -33.118 1.00 56.62 248 GLU A N 1
ATOM 1913 C CA . GLU A 1 248 ? 33.466 9.717 -34.465 1.00 56.62 248 GLU A CA 1
ATOM 1914 C C . GLU A 1 248 ? 34.980 9.976 -34.666 1.00 56.62 248 GLU A C 1
ATOM 1916 O O . GLU A 1 248 ? 35.482 9.832 -35.778 1.00 56.62 248 GLU A O 1
ATOM 1921 N N . GLU A 1 249 ? 35.726 10.305 -33.603 1.00 56.69 249 GLU A N 1
ATOM 1922 C CA . GLU A 1 249 ? 37.167 10.632 -33.670 1.00 56.69 249 GLU A CA 1
ATOM 1923 C C . GLU A 1 249 ? 38.077 9.637 -32.930 1.00 56.69 249 GLU A C 1
ATOM 1925 O O . GLU A 1 249 ? 39.304 9.726 -33.003 1.00 56.69 249 GLU A O 1
ATOM 1930 N N . ARG A 1 250 ? 37.506 8.696 -32.167 1.00 61.84 250 ARG A N 1
ATOM 1931 C CA . ARG A 1 250 ? 38.271 7.819 -31.266 1.00 61.84 250 ARG A CA 1
ATOM 1932 C C . ARG A 1 250 ? 37.885 6.367 -31.471 1.00 61.84 250 ARG A C 1
ATOM 1934 O O . ARG A 1 250 ? 36.715 5.997 -31.421 1.00 61.84 250 ARG A O 1
ATOM 1941 N N . GLY A 1 251 ? 38.890 5.516 -31.609 1.00 73.38 251 GLY A N 1
ATOM 1942 C CA . GLY A 1 251 ? 38.704 4.083 -31.771 1.00 73.38 251 GLY A CA 1
ATOM 1943 C C . GLY A 1 251 ? 39.919 3.306 -31.301 1.00 73.38 251 GLY A C 1
ATOM 1944 O O . GLY A 1 251 ? 40.963 3.868 -30.977 1.00 73.38 251 GLY A O 1
ATOM 1945 N N . SER A 1 252 ? 39.763 1.992 -31.257 1.00 70.62 252 SER A N 1
ATOM 1946 C CA . SER A 1 252 ? 40.857 1.060 -31.011 1.00 70.62 252 SER A CA 1
ATOM 1947 C C . SER A 1 252 ? 41.046 0.169 -32.231 1.00 70.62 252 SER A C 1
ATOM 1949 O O . SER A 1 252 ? 40.077 -0.256 -32.865 1.00 70.62 252 SER A O 1
ATOM 1951 N N . LEU A 1 253 ? 42.305 -0.086 -32.574 1.0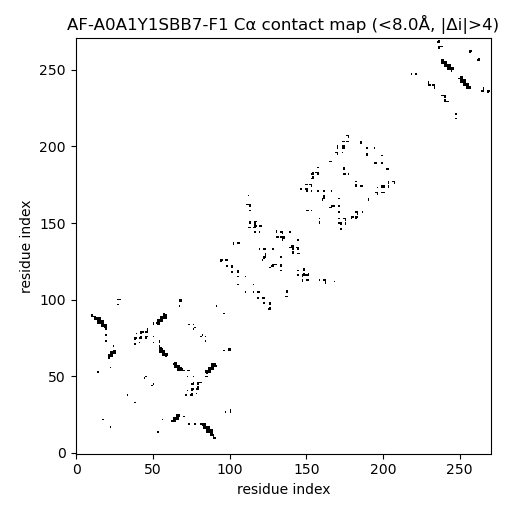0 75.19 253 LEU A N 1
ATOM 1952 C CA . LEU A 1 253 ? 42.691 -0.959 -33.670 1.00 75.19 253 LEU A CA 1
ATOM 1953 C C . LEU A 1 253 ? 43.301 -2.225 -33.077 1.00 75.19 253 LEU A C 1
ATOM 1955 O O . LEU A 1 253 ? 44.254 -2.158 -32.304 1.00 75.19 253 LEU A O 1
ATOM 1959 N N . VAL A 1 254 ? 42.719 -3.375 -33.405 1.00 79.19 254 VAL A N 1
ATOM 1960 C CA . VAL A 1 254 ? 43.145 -4.676 -32.886 1.00 79.19 254 VAL A CA 1
ATOM 1961 C C . VAL A 1 254 ? 43.734 -5.482 -34.035 1.00 79.19 254 VAL A C 1
ATOM 1963 O O . VAL A 1 254 ? 43.024 -5.814 -34.983 1.00 79.19 254 VAL A O 1
ATOM 1966 N N . ILE A 1 255 ? 45.023 -5.806 -33.947 1.00 81.94 255 ILE A N 1
ATOM 1967 C CA . ILE A 1 255 ? 45.709 -6.678 -34.907 1.00 81.94 255 ILE A CA 1
ATOM 1968 C C . ILE A 1 255 ? 45.705 -8.095 -34.336 1.00 81.94 255 ILE A C 1
ATOM 1970 O O . ILE A 1 255 ? 46.187 -8.320 -33.226 1.00 81.94 255 ILE A O 1
ATOM 1974 N N . GLN A 1 256 ? 45.132 -9.040 -35.076 1.00 78.12 256 GLN A N 1
ATOM 1975 C CA . GLN A 1 256 ? 45.110 -10.449 -34.693 1.00 78.12 256 GLN A CA 1
ATOM 1976 C C . GLN A 1 256 ? 46.282 -11.177 -35.355 1.00 78.12 256 GLN A C 1
ATOM 1978 O O . GLN A 1 256 ? 46.465 -11.065 -36.564 1.00 78.12 256 GLN A O 1
ATOM 1983 N N . TYR A 1 257 ? 47.040 -11.932 -34.562 1.00 81.94 257 TYR A N 1
ATOM 1984 C CA . TYR A 1 257 ? 48.096 -12.833 -35.020 1.00 81.94 257 TYR A CA 1
ATOM 1985 C C . TYR A 1 257 ? 47.864 -14.222 -34.423 1.00 81.94 257 TYR A C 1
ATOM 1987 O O . TYR A 1 257 ? 47.266 -14.363 -33.355 1.00 81.94 257 TYR A O 1
ATOM 1995 N N . THR A 1 258 ? 48.326 -15.25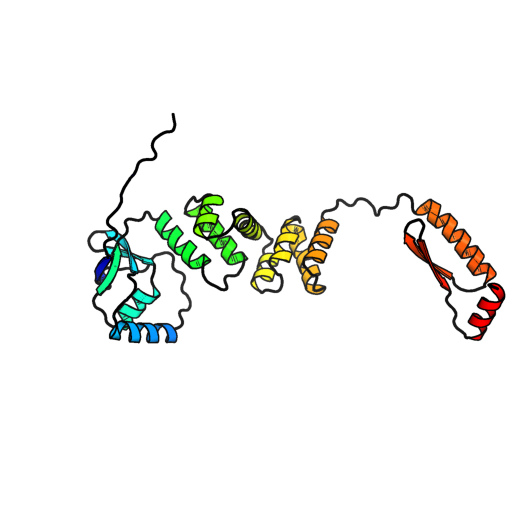0 -35.121 1.00 78.62 258 THR A N 1
ATOM 1996 C CA . THR A 1 258 ? 48.155 -16.657 -34.739 1.00 78.62 258 THR A CA 1
ATOM 1997 C C . THR A 1 258 ? 49.455 -17.315 -34.293 1.00 78.62 258 THR A C 1
ATOM 1999 O O . THR A 1 258 ? 49.419 -18.301 -33.561 1.00 78.62 258 THR A O 1
ATOM 2002 N N . THR A 1 259 ? 50.610 -16.763 -34.678 1.00 82.06 259 THR A N 1
ATOM 2003 C CA . THR A 1 259 ? 51.927 -17.304 -34.313 1.00 82.06 259 THR A CA 1
ATOM 2004 C C . THR A 1 259 ? 52.898 -16.207 -33.875 1.00 82.06 259 THR A C 1
ATOM 2006 O O . THR A 1 259 ? 52.790 -15.057 -34.296 1.00 82.06 259 THR A O 1
ATOM 2009 N N . ALA A 1 260 ? 53.886 -16.558 -33.046 1.00 79.81 260 ALA A N 1
ATOM 2010 C CA . ALA A 1 260 ? 54.920 -15.613 -32.613 1.00 79.81 260 ALA A CA 1
ATOM 2011 C C . ALA A 1 260 ? 55.757 -15.070 -33.792 1.00 79.81 260 ALA A C 1
ATOM 2013 O O . ALA A 1 260 ? 56.137 -13.903 -33.792 1.00 79.81 260 ALA A O 1
ATOM 2014 N N . ALA A 1 261 ? 55.979 -15.887 -34.829 1.00 79.75 261 ALA A N 1
ATOM 2015 C CA . ALA A 1 261 ? 56.653 -15.465 -36.059 1.00 79.75 261 ALA A CA 1
ATOM 2016 C C . ALA A 1 261 ? 55.836 -14.424 -36.849 1.00 79.75 261 ALA A C 1
ATOM 2018 O O . ALA A 1 261 ? 56.399 -13.489 -37.413 1.00 79.75 261 ALA A O 1
ATOM 2019 N N . GLU A 1 262 ? 54.507 -14.552 -36.855 1.00 78.88 262 GLU A N 1
ATOM 2020 C CA . GLU A 1 262 ? 53.601 -13.579 -37.472 1.00 78.88 262 GLU A CA 1
ATOM 2021 C C . GLU A 1 262 ? 53.603 -12.246 -36.711 1.00 78.88 262 GLU A C 1
ATOM 2023 O O . GLU A 1 262 ? 53.672 -11.193 -37.339 1.00 78.88 262 GLU A O 1
ATOM 2028 N N . LEU A 1 263 ? 53.625 -12.275 -35.373 1.00 81.06 263 LEU A N 1
ATOM 2029 C CA . LEU A 1 263 ? 53.774 -11.068 -34.551 1.00 81.06 263 LEU A CA 1
ATOM 2030 C C . LEU A 1 263 ? 55.089 -10.329 -34.852 1.00 81.06 263 LEU A C 1
ATOM 2032 O O . LEU A 1 263 ? 55.080 -9.111 -35.023 1.00 81.06 263 LEU A O 1
ATOM 2036 N N . GLN A 1 264 ? 56.203 -11.060 -34.964 1.00 80.56 264 GLN A N 1
ATOM 2037 C CA . GLN A 1 264 ? 57.512 -10.496 -35.311 1.00 80.56 264 GLN A CA 1
ATOM 2038 C C . GLN A 1 264 ? 57.479 -9.816 -36.692 1.00 80.56 264 GLN A C 1
ATOM 2040 O O . GLN A 1 264 ? 57.892 -8.667 -36.833 1.00 80.56 264 GLN A O 1
ATOM 2045 N N . ALA A 1 265 ? 56.905 -10.492 -37.693 1.00 79.81 265 ALA A N 1
ATOM 2046 C CA . ALA A 1 265 ? 56.757 -9.958 -39.047 1.00 79.81 265 ALA A CA 1
ATOM 2047 C C . ALA A 1 265 ? 55.814 -8.741 -39.116 1.00 79.81 265 ALA A C 1
ATOM 2049 O O . ALA A 1 265 ? 55.983 -7.878 -39.977 1.00 79.81 265 ALA A O 1
ATOM 2050 N N . ILE A 1 266 ? 54.817 -8.654 -38.227 1.00 82.94 266 ILE A N 1
ATOM 2051 C CA . ILE A 1 266 ? 53.953 -7.473 -38.094 1.00 82.94 266 ILE A CA 1
ATOM 2052 C C . ILE A 1 266 ? 54.757 -6.283 -37.560 1.00 82.94 266 ILE A C 1
ATOM 2054 O O . ILE A 1 266 ? 54.633 -5.189 -38.108 1.00 82.94 266 ILE A O 1
ATOM 2058 N N . PHE A 1 267 ? 55.601 -6.479 -36.540 1.00 81.44 267 PHE A N 1
ATOM 2059 C CA . PHE A 1 267 ? 56.457 -5.412 -36.008 1.00 81.44 267 PHE A CA 1
ATOM 2060 C C . PHE A 1 267 ? 57.446 -4.879 -37.053 1.00 81.44 267 PHE A C 1
ATOM 2062 O O . PHE A 1 267 ? 57.568 -3.665 -37.191 1.00 81.44 267 PHE A O 1
ATOM 2069 N N . GLU A 1 268 ? 58.076 -5.753 -37.842 1.00 81.88 268 GLU A N 1
ATOM 2070 C CA . GLU A 1 268 ? 59.001 -5.354 -38.920 1.00 81.88 268 GLU A CA 1
ATOM 2071 C C . GLU A 1 268 ? 58.337 -4.536 -40.036 1.00 81.88 268 GLU A C 1
ATOM 2073 O O . GLU A 1 268 ? 59.004 -3.767 -40.716 1.00 81.88 268 GLU A O 1
ATOM 2078 N N . ARG A 1 269 ? 57.027 -4.703 -40.250 1.00 79.75 269 ARG A N 1
ATOM 2079 C CA . ARG A 1 269 ? 56.257 -3.966 -41.270 1.00 79.75 269 ARG A CA 1
ATOM 2080 C C . ARG A 1 269 ? 55.636 -2.670 -40.742 1.00 79.75 269 ARG A C 1
ATOM 2082 O O . ARG A 1 269 ? 55.075 -1.902 -41.529 1.00 79.75 269 ARG A O 1
ATOM 2089 N N . LEU A 1 270 ? 55.635 -2.484 -39.421 1.00 78.31 270 LEU A N 1
ATOM 2090 C CA . LEU A 1 270 ? 55.102 -1.302 -38.740 1.00 78.31 270 LEU A CA 1
ATOM 2091 C C . LEU A 1 270 ? 56.192 -0.297 -38.350 1.00 78.31 270 LEU A C 1
ATOM 2093 O O . LEU A 1 270 ? 55.872 0.890 -38.273 1.00 78.31 270 LEU A O 1
ATOM 2097 N N . GLY A 1 271 ? 57.416 -0.770 -38.086 1.00 63.88 271 GLY A N 1
ATOM 2098 C CA . GLY A 1 271 ? 58.620 0.061 -37.956 1.00 63.88 271 GLY A CA 1
ATOM 2099 C C . GLY A 1 271 ? 59.125 0.556 -39.304 1.00 63.88 271 GLY A C 1
ATOM 2100 O O . GLY A 1 271 ? 59.690 1.670 -39.317 1.00 63.88 271 GLY A O 1
#